Protein AF-A0A5D4ICZ3-F1 (afdb_monomer_lite)

Sequence (201 aa):
MSPCPPLPFYAGDPLSTRSFVARPTESGYDGIYIRLDGSPSEKLPFLLTAYQYRFQRDEKAMARHLVDGTTIGWDELGTDLLDGAPSELVTALTDGDQWPSTTLDHLVTPDGSPPVRMNVTERTASDQDLDWGYILRPNGIEVINPRYAAAGPIVSWDADPRGDFTNPATWPLTTERRPLTSPPTVRRNTTAGSSHAVARR

Organism: NCBI:txid66428

Structure (mmCIF, N/CA/C/O backbone):
data_AF-A0A5D4ICZ3-F1
#
_entry.id   AF-A0A5D4ICZ3-F1
#
loop_
_atom_site.group_PDB
_atom_site.id
_atom_site.type_symbol
_atom_site.label_atom_id
_atom_site.label_alt_id
_atom_site.label_comp_id
_atom_site.label_asym_id
_atom_site.label_entity_id
_atom_site.label_seq_id
_atom_site.pdbx_PDB_ins_code
_atom_site.Cartn_x
_atom_site.Cartn_y
_atom_site.Cartn_z
_atom_site.occupancy
_atom_site.B_iso_or_equiv
_atom_site.auth_seq_id
_atom_site.auth_comp_id
_atom_site.auth_asym_id
_atom_site.auth_atom_id
_atom_site.pdbx_PDB_model_num
ATOM 1 N N . MET A 1 1 ? 28.060 -20.271 -19.050 1.00 39.75 1 MET A N 1
ATOM 2 C CA . MET A 1 1 ? 27.563 -19.582 -17.841 1.00 39.75 1 MET A CA 1
ATOM 3 C C . MET A 1 1 ? 27.562 -18.100 -18.162 1.00 39.75 1 MET A C 1
ATOM 5 O O . MET A 1 1 ? 28.630 -17.506 -18.195 1.00 39.75 1 MET A O 1
ATOM 9 N N . SER A 1 2 ? 26.4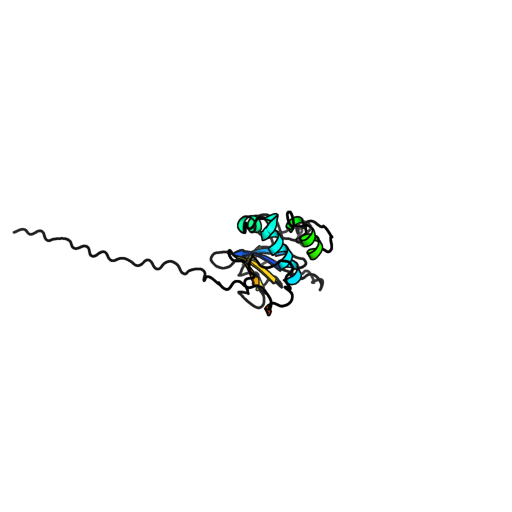12 -17.554 -18.554 1.00 38.34 2 SER A N 1
ATOM 10 C CA . SER A 1 2 ? 26.291 -16.131 -18.892 1.00 38.34 2 SER A CA 1
ATOM 11 C C . SER A 1 2 ? 26.216 -15.310 -17.601 1.00 38.34 2 SER A C 1
ATOM 13 O O . SER A 1 2 ? 25.494 -15.727 -16.693 1.00 38.34 2 SER A O 1
ATOM 15 N N . PRO A 1 3 ? 26.954 -14.195 -17.481 1.00 34.81 3 PRO A N 1
ATOM 16 C CA . PRO A 1 3 ? 26.851 -13.324 -16.321 1.00 34.81 3 PRO A CA 1
ATOM 17 C C . PRO A 1 3 ? 25.472 -12.657 -16.291 1.00 34.81 3 PRO A C 1
ATOM 19 O O . PRO A 1 3 ? 24.955 -12.224 -17.320 1.00 34.81 3 PRO A O 1
ATOM 22 N N . CYS A 1 4 ? 24.884 -12.609 -15.098 1.00 31.16 4 CYS A N 1
ATOM 23 C CA . CYS A 1 4 ? 23.698 -11.813 -14.803 1.00 31.16 4 CYS A CA 1
ATOM 24 C C . CYS A 1 4 ? 23.998 -10.341 -15.156 1.00 31.16 4 CYS A C 1
ATOM 26 O O . CYS A 1 4 ? 25.060 -9.855 -14.749 1.00 31.16 4 CYS A O 1
ATOM 28 N N . PRO A 1 5 ? 23.153 -9.635 -15.929 1.00 40.25 5 PRO A N 1
ATOM 29 C CA . PRO A 1 5 ? 23.404 -8.233 -16.232 1.00 40.25 5 PRO A CA 1
ATOM 30 C C . PRO A 1 5 ? 23.323 -7.401 -14.939 1.00 40.25 5 PRO A C 1
ATOM 32 O O . PRO A 1 5 ? 22.434 -7.639 -14.118 1.00 40.25 5 PRO A O 1
ATOM 35 N N . PRO A 1 6 ? 24.243 -6.443 -14.725 1.00 35.78 6 PRO A N 1
ATOM 36 C CA . PRO A 1 6 ? 24.177 -5.553 -13.576 1.00 35.78 6 PRO A CA 1
ATOM 37 C C . PRO A 1 6 ? 22.911 -4.698 -13.678 1.00 35.78 6 PRO A C 1
ATOM 39 O O . PRO A 1 6 ? 22.653 -4.084 -14.715 1.00 35.78 6 PRO A O 1
ATOM 42 N N . LEU A 1 7 ? 22.122 -4.665 -12.601 1.00 43.81 7 LEU A N 1
ATOM 43 C CA . LEU A 1 7 ? 21.024 -3.711 -12.466 1.00 43.81 7 LEU A CA 1
ATOM 44 C C . LEU A 1 7 ? 21.582 -2.288 -12.649 1.00 43.81 7 LEU A C 1
ATOM 46 O O . LEU A 1 7 ? 22.708 -2.023 -12.211 1.00 43.81 7 LEU A O 1
ATOM 50 N N . PRO A 1 8 ? 20.845 -1.367 -13.295 1.00 42.59 8 PRO A N 1
ATOM 51 C CA . PRO A 1 8 ? 21.290 0.012 -13.420 1.00 42.59 8 PRO A CA 1
ATOM 52 C C . PRO A 1 8 ? 21.520 0.589 -12.019 1.00 42.59 8 PRO A C 1
ATOM 54 O O . PRO A 1 8 ? 20.592 0.696 -11.218 1.00 42.59 8 PRO A O 1
ATOM 57 N N . PHE A 1 9 ? 22.772 0.944 -11.724 1.00 37.25 9 PHE A N 1
ATOM 58 C CA . PHE A 1 9 ? 23.139 1.705 -10.536 1.00 37.25 9 PHE A CA 1
ATOM 59 C C . PHE A 1 9 ? 22.508 3.098 -10.642 1.00 37.25 9 PHE A C 1
ATOM 61 O O . PHE A 1 9 ? 23.120 4.036 -11.149 1.00 37.25 9 PHE A O 1
ATOM 68 N N . TYR A 1 10 ? 21.273 3.242 -10.168 1.00 46.91 10 TYR A N 1
ATOM 69 C CA . TYR A 1 10 ? 20.742 4.547 -9.808 1.00 46.91 10 TYR A CA 1
ATOM 70 C C . TYR A 1 10 ? 21.439 4.974 -8.520 1.00 46.91 10 TYR A C 1
ATOM 72 O O . TYR A 1 10 ? 21.094 4.496 -7.434 1.00 46.91 10 TYR A O 1
ATOM 80 N N . ALA A 1 11 ? 22.435 5.856 -8.657 1.00 40.72 11 ALA A N 1
ATOM 81 C CA . ALA A 1 11 ? 22.926 6.673 -7.556 1.00 40.72 11 ALA A CA 1
ATOM 82 C C . ALA A 1 11 ? 21.694 7.268 -6.865 1.00 40.72 11 ALA A C 1
ATOM 84 O O . ALA A 1 11 ? 20.943 8.019 -7.482 1.00 40.72 11 ALA A O 1
ATOM 85 N N . GLY A 1 12 ? 21.406 6.788 -5.655 1.00 38.62 12 GLY A N 1
ATOM 86 C CA . GLY A 1 12 ? 20.187 7.141 -4.950 1.00 38.62 12 GLY A CA 1
ATOM 87 C C . GLY A 1 12 ? 20.160 8.637 -4.702 1.00 38.62 12 GLY A C 1
ATOM 88 O O . GLY A 1 12 ? 21.088 9.175 -4.100 1.00 38.62 12 GLY A O 1
ATOM 89 N N . ASP A 1 13 ? 19.086 9.292 -5.132 1.00 42.19 13 ASP A N 1
ATOM 90 C CA . ASP A 1 13 ? 18.678 10.497 -4.437 1.00 42.19 13 ASP A CA 1
ATOM 91 C C . ASP A 1 13 ? 18.394 10.094 -2.983 1.00 42.19 13 ASP A C 1
ATOM 93 O O . ASP A 1 13 ? 17.598 9.176 -2.756 1.00 42.19 13 ASP A O 1
ATOM 97 N N . PRO A 1 14 ? 19.009 10.750 -1.985 1.00 48.09 14 PRO A N 1
ATOM 98 C CA . PRO A 1 14 ? 18.838 10.424 -0.567 1.00 48.09 14 PRO A CA 1
ATOM 99 C C . PRO A 1 14 ? 17.409 10.668 -0.029 1.00 48.09 14 PRO A C 1
ATOM 101 O O . PRO A 1 14 ? 17.194 10.571 1.175 1.00 48.09 14 PRO A O 1
ATOM 104 N N . LEU A 1 15 ? 16.441 10.980 -0.902 1.00 52.50 15 LEU A N 1
ATOM 105 C CA . LEU A 1 15 ? 15.030 11.230 -0.589 1.00 52.50 15 LEU A CA 1
ATOM 106 C C . LEU A 1 15 ? 14.081 10.106 -1.056 1.00 52.50 15 LEU A C 1
ATOM 108 O O . LEU A 1 15 ? 12.932 10.075 -0.632 1.00 52.50 15 LEU A O 1
ATOM 112 N N . SER A 1 16 ? 14.529 9.161 -1.891 1.00 78.12 16 SER A N 1
ATOM 113 C CA . SER A 1 16 ? 13.679 8.078 -2.413 1.00 78.12 16 SER A CA 1
ATOM 114 C C . SER A 1 16 ? 13.841 6.824 -1.550 1.00 78.12 16 SER A C 1
ATOM 116 O O . SER A 1 16 ? 14.770 6.043 -1.742 1.00 78.12 16 SER A O 1
ATOM 118 N N . THR A 1 17 ? 12.940 6.631 -0.580 1.00 90.38 17 THR A N 1
ATOM 119 C CA . THR A 1 17 ? 12.865 5.364 0.170 1.00 90.38 17 THR A CA 1
ATOM 120 C C . THR A 1 17 ? 12.283 4.294 -0.748 1.00 90.38 17 THR A C 1
ATOM 122 O O . THR A 1 17 ? 11.113 4.379 -1.126 1.00 90.38 17 THR A O 1
ATOM 125 N N . ARG A 1 18 ? 13.080 3.287 -1.109 1.00 94.56 18 ARG A N 1
ATOM 126 C CA . ARG A 1 18 ? 12.687 2.266 -2.092 1.00 94.56 18 ARG A CA 1
ATOM 127 C C . ARG A 1 18 ? 11.945 1.137 -1.405 1.00 94.56 18 ARG A C 1
ATOM 129 O O . ARG A 1 18 ? 12.354 0.663 -0.342 1.00 94.56 18 ARG A O 1
ATOM 136 N N . SER A 1 19 ? 10.872 0.661 -2.020 1.00 97.50 19 SER A N 1
ATOM 137 C CA . SER A 1 19 ? 10.074 -0.411 -1.433 1.00 97.50 19 SER A CA 1
ATOM 138 C C . SER A 1 19 ? 9.484 -1.355 -2.469 1.00 97.50 19 SER A C 1
ATOM 140 O O . SER A 1 19 ? 9.786 -1.283 -3.659 1.00 97.50 19 SER A O 1
ATOM 142 N N . PHE A 1 20 ? 8.662 -2.290 -2.007 1.00 98.31 20 PHE A N 1
ATOM 143 C CA . PHE A 1 20 ? 7.866 -3.149 -2.865 1.00 98.31 20 PHE A CA 1
ATOM 144 C C . PHE A 1 20 ? 6.552 -3.521 -2.186 1.00 98.31 20 PHE A C 1
ATOM 146 O O . PHE A 1 20 ? 6.464 -3.574 -0.957 1.00 98.31 20 PHE A O 1
ATOM 153 N N . VAL A 1 21 ? 5.550 -3.846 -2.997 1.00 98.38 21 VAL A N 1
ATOM 154 C CA . VAL A 1 21 ? 4.309 -4.478 -2.542 1.00 98.38 21 VAL A CA 1
ATOM 155 C C . VAL A 1 21 ? 4.216 -5.878 -3.130 1.00 98.38 21 VAL A C 1
ATOM 157 O O . VAL A 1 21 ? 4.573 -6.100 -4.288 1.00 98.38 21 VAL A O 1
ATOM 160 N N . ALA A 1 22 ? 3.782 -6.843 -2.329 1.00 98.19 22 ALA A N 1
ATOM 161 C CA . ALA A 1 22 ? 3.766 -8.244 -2.715 1.00 98.19 22 ALA A CA 1
ATOM 162 C C . ALA A 1 22 ? 2.515 -8.965 -2.239 1.00 98.19 22 ALA A C 1
ATOM 164 O O . ALA A 1 22 ? 1.940 -8.643 -1.201 1.00 98.19 22 ALA A O 1
ATOM 165 N N . ARG A 1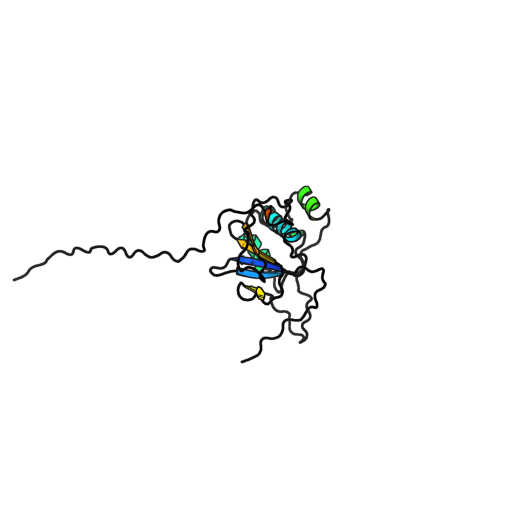 23 ? 2.151 -10.022 -2.960 1.00 96.94 23 ARG A N 1
ATOM 166 C CA . ARG A 1 23 ? 1.219 -11.034 -2.464 1.00 96.94 23 ARG A CA 1
ATOM 167 C C . ARG A 1 23 ? 1.995 -12.197 -1.844 1.00 96.94 23 ARG A C 1
ATOM 169 O O . ARG A 1 23 ? 3.101 -12.515 -2.297 1.00 96.94 23 ARG A O 1
ATOM 176 N N . PRO A 1 24 ? 1.439 -12.868 -0.827 1.00 95.8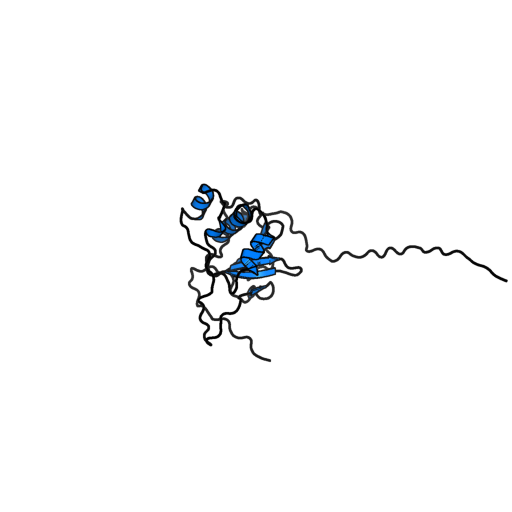1 24 PRO A N 1
ATOM 177 C CA . PRO A 1 24 ? 2.045 -14.064 -0.275 1.00 95.81 24 PRO A CA 1
ATOM 178 C C . PRO A 1 24 ? 2.038 -15.204 -1.299 1.00 95.81 24 PRO A C 1
ATOM 180 O O . PRO A 1 24 ? 1.121 -15.345 -2.108 1.00 95.81 24 PRO A O 1
ATOM 183 N N . THR A 1 25 ? 3.055 -16.055 -1.226 1.00 93.62 25 THR A N 1
ATOM 184 C CA . THR A 1 25 ? 3.103 -17.354 -1.906 1.00 93.62 25 THR A CA 1
ATOM 185 C C . THR A 1 25 ? 3.236 -18.465 -0.866 1.00 93.62 25 THR A C 1
ATOM 187 O O . THR A 1 25 ? 3.408 -18.192 0.323 1.00 93.62 25 THR A O 1
ATOM 190 N N . GLU A 1 26 ? 3.164 -19.728 -1.292 1.00 88.62 26 GLU A N 1
ATOM 191 C CA . GLU A 1 26 ? 3.321 -20.873 -0.382 1.00 88.62 26 GLU A CA 1
ATOM 192 C C . GLU A 1 26 ? 4.659 -20.863 0.369 1.00 88.62 26 GLU A C 1
ATOM 194 O O . GLU A 1 26 ? 4.718 -21.297 1.516 1.00 88.62 26 GLU A O 1
ATOM 199 N N . SER A 1 27 ? 5.726 -20.363 -0.261 1.00 85.44 27 SER A N 1
ATOM 200 C CA . SER A 1 27 ? 7.085 -20.382 0.292 1.00 85.44 27 SER A CA 1
ATOM 201 C C . SER A 1 27 ? 7.661 -18.999 0.600 1.00 85.44 27 SER A C 1
ATOM 203 O O . SER A 1 27 ? 8.813 -18.912 1.012 1.00 85.44 27 SER A O 1
ATOM 205 N N . GLY A 1 28 ? 6.914 -17.918 0.372 1.00 93.06 28 GLY A N 1
ATOM 206 C CA . GLY A 1 28 ? 7.445 -16.564 0.489 1.00 93.06 28 GLY A CA 1
ATOM 207 C C . GLY A 1 28 ? 6.458 -15.510 0.008 1.00 93.06 28 GLY A C 1
ATOM 208 O O . GLY A 1 28 ? 5.327 -15.425 0.497 1.00 93.06 28 GLY A O 1
ATOM 209 N N . TYR A 1 29 ? 6.907 -14.694 -0.937 1.00 96.50 29 TYR A N 1
ATOM 210 C CA . TYR A 1 29 ? 6.121 -13.633 -1.549 1.00 96.50 29 TYR A CA 1
ATOM 211 C C . TYR A 1 29 ? 6.582 -13.371 -2.983 1.00 96.50 29 TYR A C 1
ATOM 213 O O . TYR A 1 29 ? 7.702 -13.715 -3.366 1.00 96.50 29 TYR A O 1
ATOM 221 N N . ASP A 1 30 ? 5.685 -12.778 -3.760 1.00 96.69 30 ASP A N 1
ATOM 222 C CA . ASP A 1 30 ? 5.905 -12.363 -5.141 1.00 96.69 30 ASP A CA 1
ATOM 223 C C . ASP A 1 30 ? 5.313 -10.964 -5.310 1.00 96.69 30 ASP A C 1
ATOM 225 O O . ASP A 1 30 ? 4.136 -10.735 -5.007 1.00 96.69 30 ASP A O 1
ATOM 229 N N . GLY A 1 31 ? 6.158 -10.014 -5.690 1.00 97.38 31 GLY A N 1
ATOM 230 C CA . GLY A 1 31 ? 5.859 -8.596 -5.608 1.00 97.38 31 GLY A CA 1
ATOM 231 C C . GLY A 1 31 ? 6.463 -7.768 -6.721 1.00 97.38 31 GLY A C 1
ATOM 232 O O . GLY A 1 31 ? 7.143 -8.263 -7.622 1.00 97.38 31 GLY A O 1
ATOM 233 N N . ILE A 1 32 ? 6.181 -6.476 -6.638 1.00 97.81 32 ILE A N 1
ATOM 234 C CA . ILE A 1 32 ? 6.567 -5.481 -7.623 1.00 97.81 32 ILE A CA 1
ATOM 235 C C . ILE A 1 32 ? 7.208 -4.280 -6.927 1.00 97.81 32 ILE A C 1
ATOM 237 O O . ILE A 1 32 ? 6.765 -3.847 -5.859 1.00 97.81 32 ILE A O 1
ATOM 241 N N . TYR A 1 33 ? 8.271 -3.770 -7.538 1.00 97.00 33 TYR A N 1
ATOM 242 C CA . TYR A 1 33 ? 9.031 -2.620 -7.059 1.00 97.00 33 TYR A CA 1
ATOM 243 C C . TYR A 1 33 ? 8.205 -1.321 -7.012 1.00 97.00 33 TYR A C 1
ATOM 245 O O . TYR A 1 33 ? 7.352 -1.091 -7.875 1.00 97.00 33 TYR A O 1
ATOM 253 N N . ILE A 1 34 ? 8.507 -0.471 -6.026 1.00 96.94 34 ILE A N 1
ATOM 254 C CA . ILE A 1 34 ? 7.993 0.892 -5.851 1.00 96.94 34 ILE A CA 1
ATOM 255 C C . ILE A 1 34 ? 9.179 1.831 -5.576 1.00 96.94 34 ILE A C 1
ATOM 257 O O . ILE A 1 34 ? 9.932 1.619 -4.619 1.00 96.94 34 ILE A O 1
ATOM 261 N N . ARG A 1 35 ? 9.341 2.879 -6.393 1.00 94.38 35 ARG A N 1
ATOM 262 C CA . ARG A 1 35 ? 10.477 3.810 -6.290 1.00 94.38 35 ARG A CA 1
ATOM 263 C C . ARG A 1 35 ? 10.338 4.792 -5.128 1.00 94.38 35 ARG A C 1
ATOM 265 O O . ARG A 1 35 ? 11.286 4.948 -4.359 1.00 94.38 35 ARG A O 1
ATOM 272 N N . LEU A 1 36 ? 9.194 5.462 -5.022 1.00 93.56 36 LEU A N 1
ATOM 273 C CA . LEU A 1 36 ? 9.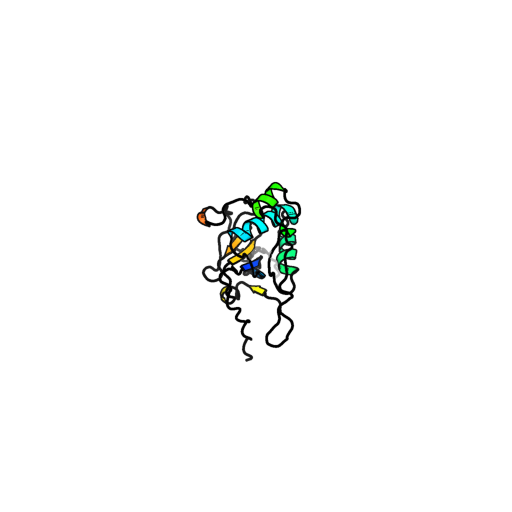014 6.613 -4.136 1.00 93.56 36 LEU A CA 1
ATOM 274 C C . LEU A 1 36 ? 8.217 6.295 -2.864 1.00 93.56 36 LEU A C 1
ATOM 276 O O . LEU A 1 36 ? 7.332 5.429 -2.834 1.00 93.56 36 LEU A O 1
ATOM 280 N N . ASP A 1 37 ? 8.559 7.043 -1.812 1.00 91.06 37 ASP A N 1
ATOM 281 C CA . ASP A 1 37 ? 7.852 7.135 -0.529 1.00 91.06 37 ASP A CA 1
ATOM 282 C C . ASP A 1 37 ? 7.595 5.795 0.142 1.00 91.06 37 ASP A C 1
ATOM 284 O O . ASP A 1 37 ? 6.522 5.532 0.669 1.00 91.06 37 ASP A O 1
ATOM 288 N N . GLY A 1 38 ? 8.575 4.899 0.086 1.00 94.88 38 GLY A N 1
ATOM 289 C CA . GLY A 1 38 ? 8.444 3.531 0.560 1.00 94.88 38 GLY A CA 1
ATOM 290 C C . GLY A 1 38 ? 8.445 3.342 2.075 1.00 94.88 38 GLY A C 1
ATOM 291 O O . GLY A 1 38 ? 8.457 2.192 2.505 1.00 94.88 38 GLY A O 1
ATOM 292 N N . SER A 1 39 ? 8.482 4.397 2.893 1.00 95.56 39 SER A N 1
ATOM 293 C CA . SER A 1 39 ? 8.534 4.257 4.354 1.00 95.56 39 SER A CA 1
ATOM 294 C C . SER A 1 39 ? 7.172 3.817 4.929 1.00 95.56 39 SER A C 1
ATOM 296 O O . SER A 1 39 ? 6.132 4.078 4.317 1.00 95.56 39 SER A O 1
ATOM 298 N N . PRO A 1 40 ? 7.132 3.156 6.103 1.00 97.00 40 PRO A N 1
ATOM 299 C CA . PRO A 1 40 ? 5.872 2.699 6.685 1.00 97.00 40 PRO A CA 1
ATOM 300 C C . PRO A 1 40 ? 4.896 3.831 7.010 1.00 97.00 40 PRO A C 1
ATOM 302 O O . PRO A 1 40 ? 3.694 3.631 6.862 1.00 97.00 40 PRO A O 1
ATOM 305 N N . SER A 1 41 ? 5.400 5.004 7.412 1.00 95.88 41 SER A N 1
ATOM 306 C CA . SER A 1 41 ? 4.573 6.182 7.700 1.00 95.88 41 SER A CA 1
ATOM 307 C C . SER A 1 41 ? 3.843 6.711 6.471 1.00 95.88 41 SER A C 1
ATOM 309 O O . SER A 1 41 ? 2.724 7.183 6.611 1.00 95.88 41 SER A O 1
ATOM 311 N N . GLU A 1 42 ? 4.430 6.561 5.283 1.00 95.00 42 GLU A N 1
ATOM 312 C CA . GLU A 1 42 ? 3.818 6.983 4.020 1.00 95.00 42 GLU A CA 1
ATOM 313 C C . GLU A 1 42 ? 2.941 5.876 3.413 1.00 95.00 42 GLU A C 1
ATOM 315 O O . GLU A 1 42 ? 1.793 6.100 3.024 1.00 95.00 42 GLU A O 1
ATOM 320 N N . LYS A 1 43 ? 3.443 4.633 3.346 1.00 97.00 43 LYS A N 1
ATOM 321 C CA . LYS A 1 43 ? 2.734 3.554 2.635 1.00 97.00 43 LYS A CA 1
ATOM 322 C C . LYS A 1 43 ? 1.611 2.905 3.419 1.00 97.00 43 LYS A C 1
ATOM 324 O O . LYS A 1 43 ? 0.610 2.542 2.800 1.00 97.00 43 LYS A O 1
ATOM 329 N N . LEU A 1 44 ? 1.732 2.717 4.734 1.00 98.25 44 LEU A N 1
ATOM 330 C CA . LEU A 1 44 ? 0.678 2.024 5.485 1.00 98.25 44 LEU A CA 1
ATOM 331 C C . LEU A 1 44 ? -0.662 2.768 5.433 1.00 98.25 44 LEU A C 1
ATOM 333 O O . LEU A 1 44 ? -1.654 2.102 5.127 1.00 98.25 44 LEU A O 1
ATOM 337 N N . PRO A 1 45 ? -0.733 4.100 5.618 1.00 98.38 45 PRO A N 1
ATOM 338 C CA . PRO A 1 45 ? -1.990 4.829 5.467 1.00 98.38 45 PRO A CA 1
ATOM 339 C C . PRO A 1 45 ? -2.653 4.628 4.100 1.00 98.38 45 PRO A C 1
ATOM 341 O O . PRO A 1 45 ? -3.855 4.356 4.030 1.00 98.38 45 PRO A O 1
ATOM 344 N N . PHE A 1 46 ? -1.876 4.684 3.013 1.00 98.25 46 PHE A N 1
ATOM 345 C CA . PHE A 1 46 ? -2.385 4.489 1.652 1.00 98.25 46 PHE A CA 1
ATOM 346 C C . PHE A 1 46 ? -2.888 3.063 1.430 1.00 98.25 46 PHE A C 1
ATOM 348 O O . PHE A 1 46 ? -4.002 2.870 0.947 1.00 98.25 46 PHE A O 1
ATOM 355 N N . LEU A 1 47 ? -2.104 2.051 1.813 1.00 98.69 47 LEU A N 1
ATOM 356 C CA . LEU A 1 47 ? -2.473 0.647 1.617 1.00 98.69 47 LEU A CA 1
ATOM 357 C C . LEU A 1 47 ? -3.684 0.245 2.475 1.00 98.69 47 LEU A C 1
ATOM 359 O O . LEU A 1 47 ? -4.581 -0.440 1.983 1.00 98.69 47 LEU A O 1
ATOM 363 N N . LEU A 1 48 ? -3.747 0.696 3.731 1.00 98.75 48 LEU A N 1
ATOM 364 C CA . LEU A 1 48 ? -4.890 0.449 4.614 1.00 98.75 48 LEU A CA 1
ATOM 365 C C . LEU A 1 48 ? -6.155 1.129 4.083 1.00 98.75 48 LEU A C 1
ATOM 367 O O . LEU A 1 48 ? -7.204 0.490 4.005 1.00 98.75 48 LEU A O 1
ATOM 371 N N . THR A 1 49 ? -6.057 2.391 3.658 1.00 98.69 49 THR A N 1
ATOM 372 C CA . THR A 1 49 ? -7.197 3.124 3.085 1.00 98.69 49 THR A CA 1
ATOM 373 C C . THR A 1 49 ? -7.674 2.472 1.789 1.00 98.69 49 THR A C 1
ATOM 375 O O . THR A 1 49 ? -8.870 2.235 1.619 1.00 98.69 49 THR A O 1
ATOM 378 N N . ALA A 1 50 ? -6.754 2.094 0.901 1.00 98.69 50 ALA A N 1
ATOM 379 C CA . ALA A 1 50 ? -7.091 1.413 -0.341 1.00 98.69 50 ALA A CA 1
ATOM 380 C C . ALA A 1 50 ? -7.832 0.099 -0.085 1.00 98.69 50 ALA A C 1
ATOM 382 O O . ALA A 1 50 ? -8.880 -0.147 -0.687 1.00 98.69 50 ALA A O 1
ATOM 383 N N . TYR A 1 51 ? -7.324 -0.726 0.837 1.00 98.75 51 TYR A N 1
ATOM 384 C CA . TYR A 1 51 ? -7.993 -1.957 1.245 1.00 98.75 51 TYR A CA 1
ATOM 385 C C . TYR A 1 51 ? -9.397 -1.670 1.782 1.00 98.75 51 TYR A C 1
ATOM 387 O O . TYR A 1 51 ? -10.360 -2.273 1.319 1.00 98.75 51 TYR A O 1
ATOM 395 N N . GLN A 1 52 ? -9.537 -0.744 2.733 1.00 98.56 52 GLN A N 1
ATOM 396 C CA . GLN A 1 52 ? -10.804 -0.487 3.422 1.00 98.56 52 GLN A CA 1
ATOM 397 C C . GLN A 1 52 ? -11.884 0.106 2.504 1.00 98.56 52 GLN A C 1
ATOM 399 O O . GLN A 1 52 ? -13.057 -0.240 2.666 1.00 98.56 52 GLN A O 1
ATOM 404 N N . TYR A 1 53 ? -11.505 0.957 1.544 1.00 98.62 53 TYR A N 1
ATOM 405 C CA . TYR A 1 53 ? -12.448 1.745 0.744 1.00 98.62 53 TYR A CA 1
ATOM 406 C C . TYR A 1 53 ? -12.436 1.365 -0.738 1.00 98.62 53 TYR A C 1
ATOM 408 O O . TYR A 1 53 ? -13.392 0.735 -1.198 1.00 98.62 53 TYR A O 1
ATOM 416 N N . ARG A 1 54 ? -11.361 1.671 -1.479 1.00 98.44 54 ARG A N 1
ATOM 417 C CA . ARG A 1 54 ? -11.280 1.430 -2.935 1.00 98.44 54 ARG A CA 1
ATOM 418 C C . ARG A 1 54 ? -11.533 -0.026 -3.303 1.00 98.44 54 ARG A C 1
ATOM 420 O O . ARG A 1 54 ? -12.273 -0.314 -4.240 1.00 98.44 54 ARG A O 1
ATOM 427 N N . PHE A 1 55 ? -10.939 -0.945 -2.547 1.00 98.50 55 PHE A N 1
ATOM 428 C CA . PHE A 1 55 ? -11.057 -2.383 -2.779 1.00 98.50 55 PHE A CA 1
ATOM 429 C C . PHE A 1 55 ? -12.098 -3.062 -1.885 1.00 98.50 55 PHE A C 1
ATOM 431 O O . PHE A 1 55 ? -12.245 -4.274 -1.963 1.00 98.50 55 PHE A O 1
ATOM 438 N N . GLN A 1 56 ? -12.847 -2.314 -1.065 1.00 97.88 56 GLN A N 1
ATOM 439 C CA . GLN A 1 56 ? -13.961 -2.834 -0.254 1.00 97.88 56 GLN A CA 1
ATOM 440 C C . GLN A 1 56 ? -13.601 -4.068 0.593 1.00 97.88 56 GLN A C 1
ATOM 442 O O . GLN A 1 56 ? -14.390 -5.004 0.731 1.00 97.88 56 GLN A O 1
ATOM 447 N N . ARG A 1 57 ? -12.401 -4.064 1.175 1.00 98.00 57 ARG A N 1
ATOM 448 C CA . ARG A 1 57 ? -11.800 -5.161 1.944 1.00 98.00 57 ARG A CA 1
ATOM 449 C C . ARG A 1 57 ? -11.537 -6.440 1.132 1.00 98.00 57 ARG A C 1
ATOM 451 O O . ARG A 1 57 ? -11.460 -7.529 1.698 1.00 98.00 57 ARG A O 1
ATOM 458 N N . ASP A 1 58 ? -11.373 -6.329 -0.184 1.00 97.94 58 ASP A N 1
ATOM 459 C CA . ASP A 1 58 ? -10.937 -7.423 -1.056 1.00 97.94 58 ASP A CA 1
ATOM 460 C C . ASP A 1 58 ? -9.415 -7.365 -1.283 1.00 97.94 58 ASP A C 1
ATOM 462 O O . ASP A 1 58 ? -8.906 -6.681 -2.176 1.00 97.94 58 ASP A O 1
ATOM 466 N N . GLU A 1 59 ? -8.679 -8.129 -0.470 1.00 96.81 59 GLU A N 1
ATOM 467 C CA . GLU A 1 59 ? -7.218 -8.279 -0.571 1.00 96.81 59 GLU A CA 1
ATOM 468 C C . GLU A 1 59 ? -6.783 -8.773 -1.957 1.00 96.81 59 GLU A C 1
ATOM 470 O O . GLU A 1 59 ? -5.793 -8.289 -2.502 1.00 96.81 59 GLU A O 1
ATOM 475 N N . LYS A 1 60 ? -7.554 -9.668 -2.584 1.00 96.94 60 LYS A N 1
ATOM 476 C CA . LYS A 1 60 ? -7.198 -10.232 -3.893 1.00 96.94 60 LYS A CA 1
ATOM 477 C C . LYS A 1 60 ? -7.385 -9.214 -5.007 1.00 96.94 60 LYS A C 1
ATOM 479 O O . LYS A 1 60 ? -6.590 -9.194 -5.948 1.00 96.94 60 LYS A O 1
ATOM 484 N N . ALA A 1 61 ? -8.426 -8.386 -4.932 1.00 98.25 61 ALA A N 1
ATOM 485 C CA . ALA A 1 61 ? -8.622 -7.288 -5.873 1.00 98.25 61 ALA A CA 1
ATOM 486 C C . ALA A 1 61 ? -7.498 -6.252 -5.746 1.00 98.25 61 ALA A C 1
ATOM 488 O O . ALA A 1 61 ? -6.935 -5.832 -6.760 1.00 98.25 61 ALA A O 1
ATOM 489 N N . MET A 1 62 ? -7.120 -5.913 -4.511 1.00 98.25 62 MET A N 1
ATOM 490 C CA . MET A 1 62 ? -6.002 -5.017 -4.229 1.00 98.25 62 MET A CA 1
ATOM 491 C C . MET A 1 62 ? -4.673 -5.583 -4.744 1.00 98.25 62 MET A C 1
ATOM 493 O O . MET A 1 62 ? -3.951 -4.889 -5.455 1.00 98.25 62 MET A O 1
ATOM 497 N N . ALA A 1 63 ? -4.367 -6.852 -4.461 1.00 98.12 63 ALA A N 1
ATOM 498 C CA . ALA A 1 63 ? -3.161 -7.520 -4.946 1.00 98.12 63 ALA A CA 1
ATOM 499 C C . ALA A 1 63 ? -3.121 -7.590 -6.478 1.00 98.12 63 ALA A C 1
ATOM 501 O O . ALA A 1 63 ? -2.089 -7.298 -7.082 1.00 98.12 63 ALA A O 1
ATOM 502 N N . ARG A 1 64 ? -4.250 -7.897 -7.130 1.00 98.06 64 ARG A N 1
ATOM 503 C CA . ARG A 1 64 ? -4.334 -7.890 -8.595 1.00 98.06 64 ARG A CA 1
ATOM 504 C C . ARG A 1 64 ? -4.021 -6.513 -9.169 1.00 98.06 64 ARG A C 1
ATOM 506 O O . ARG A 1 64 ? -3.328 -6.423 -10.175 1.00 98.06 64 ARG A O 1
ATOM 513 N N . HIS A 1 65 ? -4.532 -5.453 -8.548 1.00 97.69 65 HIS A N 1
ATOM 514 C CA . HIS A 1 65 ? -4.284 -4.089 -8.998 1.00 97.69 65 HIS A CA 1
ATOM 515 C C . HIS A 1 65 ? -2.831 -3.661 -8.765 1.00 97.69 65 HIS A C 1
ATOM 517 O O . HIS A 1 65 ? -2.170 -3.216 -9.697 1.00 97.69 65 HIS A O 1
ATOM 523 N N . LEU A 1 66 ? -2.335 -3.820 -7.537 1.00 97.81 66 LEU A N 1
ATOM 524 C CA . LEU A 1 66 ? -1.026 -3.314 -7.131 1.00 97.81 66 LEU A CA 1
ATOM 525 C C . LEU A 1 66 ? 0.136 -4.167 -7.632 1.00 97.81 66 LEU A C 1
ATOM 527 O O . LEU A 1 66 ? 1.205 -3.620 -7.865 1.00 97.81 66 LEU A O 1
ATOM 531 N N . VAL A 1 67 ? -0.042 -5.482 -7.771 1.00 97.50 67 VAL A N 1
ATOM 532 C CA . VAL A 1 67 ? 1.035 -6.418 -8.121 1.00 97.50 67 VAL A CA 1
ATOM 533 C C . VAL A 1 67 ? 0.872 -6.926 -9.546 1.00 97.50 67 VAL A C 1
ATOM 535 O O . VAL A 1 67 ? 1.775 -6.756 -10.367 1.00 97.50 67 VAL A O 1
ATOM 538 N N . ASP A 1 68 ? -0.254 -7.563 -9.865 1.00 94.56 68 ASP A N 1
ATOM 539 C CA . ASP A 1 68 ? -0.394 -8.293 -11.132 1.00 94.56 68 ASP A CA 1
ATOM 540 C C . ASP A 1 68 ? -0.634 -7.354 -12.334 1.00 94.56 68 ASP A C 1
ATOM 542 O O . ASP A 1 68 ? -0.231 -7.669 -13.451 1.00 94.56 68 ASP A O 1
ATOM 546 N N . GLY A 1 69 ? -1.260 -6.193 -12.112 1.00 90.44 69 GLY A N 1
ATOM 547 C CA . GLY A 1 69 ? -1.639 -5.235 -13.158 1.00 90.44 69 GLY A CA 1
ATOM 548 C C . GLY A 1 69 ? -0.506 -4.354 -13.696 1.00 90.44 69 GLY A C 1
ATOM 549 O O . GLY A 1 69 ? -0.674 -3.727 -14.740 1.00 90.44 69 GLY A O 1
ATOM 550 N N . THR A 1 70 ? 0.643 -4.303 -13.019 1.00 90.75 70 THR A N 1
ATOM 551 C CA . THR A 1 70 ? 1.721 -3.345 -13.319 1.00 90.75 70 THR A CA 1
ATOM 552 C C . THR A 1 70 ? 2.784 -3.934 -14.242 1.00 90.75 70 THR A C 1
ATOM 554 O O . THR A 1 70 ? 3.435 -4.909 -13.897 1.00 90.75 70 THR A O 1
ATOM 557 N N . THR A 1 71 ? 3.057 -3.341 -15.402 1.00 90.94 71 THR A N 1
ATOM 558 C CA . THR A 1 71 ? 3.992 -3.959 -16.367 1.00 90.94 71 THR A CA 1
ATOM 559 C C . THR A 1 71 ? 5.447 -3.987 -15.890 1.00 90.94 71 THR A C 1
ATOM 561 O O . THR A 1 71 ? 6.107 -5.012 -16.042 1.00 90.94 71 THR A O 1
ATOM 564 N N . ILE A 1 72 ? 5.954 -2.882 -15.330 1.00 92.81 72 ILE A N 1
ATOM 565 C CA . ILE A 1 72 ? 7.376 -2.734 -14.967 1.00 92.81 72 ILE A CA 1
ATOM 566 C C . ILE A 1 72 ? 7.553 -2.618 -13.456 1.00 92.81 72 ILE A C 1
ATOM 568 O O . ILE A 1 72 ? 8.202 -3.452 -12.834 1.00 92.81 72 ILE A O 1
ATOM 572 N N . GLY A 1 73 ? 6.945 -1.594 -12.878 1.00 95.00 73 GLY A N 1
ATOM 573 C CA . GLY A 1 73 ? 6.973 -1.270 -11.464 1.00 95.00 73 GLY A CA 1
ATOM 574 C C . GLY A 1 73 ? 6.249 0.046 -11.238 1.00 95.00 73 GLY A C 1
ATOM 575 O O . GLY A 1 73 ? 5.853 0.708 -12.204 1.00 95.00 73 GLY A O 1
ATOM 576 N N . TRP A 1 74 ? 6.063 0.405 -9.978 1.00 96.88 74 TRP A N 1
ATOM 577 C CA . TRP A 1 74 ? 5.513 1.701 -9.617 1.00 96.88 74 TRP A CA 1
ATOM 578 C C . TRP A 1 74 ? 6.638 2.698 -9.459 1.00 96.88 74 TRP A C 1
ATOM 580 O O . TRP A 1 74 ? 7.652 2.432 -8.810 1.00 96.88 74 TRP A O 1
ATOM 590 N N . ASP A 1 75 ? 6.444 3.851 -10.070 1.00 94.94 75 ASP A N 1
ATOM 591 C CA . ASP A 1 75 ? 7.227 5.011 -9.716 1.00 94.94 75 ASP A CA 1
ATOM 592 C C . ASP A 1 75 ? 6.710 5.521 -8.369 1.00 94.94 75 ASP A C 1
ATOM 594 O O . ASP A 1 75 ? 7.415 5.497 -7.359 1.00 94.94 75 ASP A O 1
ATOM 598 N N . GLU A 1 76 ? 5.410 5.790 -8.330 1.00 94.62 76 GLU A N 1
ATOM 599 C CA . GLU A 1 76 ? 4.711 6.276 -7.156 1.00 94.62 76 GLU A CA 1
ATOM 600 C C . GLU A 1 76 ? 3.318 5.648 -7.055 1.00 94.62 76 GLU A C 1
ATOM 602 O O . GLU A 1 76 ? 2.662 5.361 -8.059 1.00 94.62 76 GLU A O 1
ATOM 607 N N . LEU A 1 77 ? 2.858 5.447 -5.822 1.00 96.56 77 LEU A N 1
ATOM 608 C CA . LEU A 1 77 ? 1.464 5.127 -5.536 1.00 96.56 77 LEU A CA 1
ATOM 609 C C . LEU A 1 77 ? 0.775 6.409 -5.087 1.00 96.56 77 LEU A C 1
ATOM 611 O O . LEU A 1 77 ? 1.211 7.004 -4.105 1.00 96.56 77 LEU A O 1
ATOM 615 N N . GLY A 1 78 ? -0.275 6.802 -5.797 1.00 96.31 78 GLY A N 1
ATOM 616 C CA . GLY A 1 78 ? -0.944 8.080 -5.618 1.00 96.31 78 GLY A CA 1
ATOM 617 C C . GLY A 1 78 ? -2.333 7.984 -5.004 1.00 96.31 78 GLY A C 1
ATOM 618 O O . GLY A 1 78 ? -2.803 6.935 -4.557 1.00 96.31 78 GLY A O 1
ATOM 619 N N . THR A 1 79 ? -2.997 9.134 -4.979 1.00 97.31 79 THR A N 1
ATOM 620 C CA . THR A 1 79 ? -4.299 9.353 -4.332 1.00 97.31 79 THR A CA 1
ATOM 621 C C . THR A 1 79 ? -5.458 8.619 -4.983 1.00 97.31 79 THR A C 1
ATOM 623 O O . THR A 1 79 ? -6.493 8.465 -4.342 1.00 97.31 79 THR A O 1
ATOM 626 N N . ASP A 1 80 ? -5.290 8.091 -6.200 1.00 97.06 80 ASP A N 1
ATOM 627 C CA . ASP A 1 80 ? -6.290 7.199 -6.787 1.00 97.06 80 ASP A CA 1
ATOM 628 C C . ASP A 1 80 ? -6.506 5.969 -5.891 1.00 97.06 80 ASP A C 1
ATOM 630 O O . ASP A 1 80 ? -7.624 5.476 -5.774 1.00 97.06 80 ASP A O 1
ATOM 634 N N . LEU A 1 81 ? -5.494 5.524 -5.136 1.00 97.62 81 LEU A N 1
ATOM 635 C CA . LEU A 1 81 ? -5.670 4.463 -4.142 1.00 97.62 81 LEU A CA 1
ATOM 636 C C . LEU A 1 81 ? -6.693 4.791 -3.045 1.00 97.62 81 LEU A C 1
ATOM 638 O O . LEU A 1 81 ? -7.211 3.871 -2.413 1.00 97.62 81 LEU A O 1
ATOM 642 N N . LEU A 1 82 ? -7.011 6.068 -2.833 1.00 98.25 82 LEU A N 1
ATOM 643 C CA . LEU A 1 82 ? -7.941 6.540 -1.810 1.00 98.25 82 LEU A CA 1
ATOM 644 C C . LEU A 1 82 ? -9.382 6.678 -2.336 1.00 98.25 82 LEU A C 1
ATOM 646 O O . LEU A 1 82 ? -10.257 7.146 -1.605 1.00 98.25 82 LEU A O 1
ATOM 650 N N . ASP A 1 83 ? -9.657 6.264 -3.577 1.00 97.25 83 ASP A N 1
ATOM 651 C CA . ASP A 1 83 ? -10.995 6.335 -4.168 1.00 97.25 83 ASP A CA 1
ATOM 652 C C . ASP A 1 83 ? -12.059 5.671 -3.279 1.00 97.25 83 ASP A C 1
ATOM 654 O O . ASP A 1 83 ? -11.921 4.536 -2.820 1.00 97.25 83 ASP A O 1
ATOM 658 N N . GLY A 1 84 ? -13.163 6.384 -3.049 1.00 96.88 84 GLY A N 1
ATOM 659 C CA . GLY A 1 84 ? -14.263 5.923 -2.198 1.00 96.88 84 GLY A CA 1
ATOM 660 C C . GLY A 1 84 ? -14.046 6.129 -0.694 1.00 96.88 84 GLY A C 1
ATOM 661 O O . GLY A 1 84 ? -14.965 5.852 0.081 1.00 96.88 84 GLY A O 1
ATOM 662 N N . ALA A 1 85 ? -12.883 6.631 -0.266 1.00 97.88 85 ALA A N 1
ATOM 663 C CA . ALA A 1 85 ? -12.655 7.015 1.123 1.00 97.88 85 ALA A CA 1
ATOM 664 C C . ALA A 1 85 ? -13.390 8.324 1.489 1.00 97.88 85 ALA A C 1
ATOM 666 O O . ALA A 1 85 ? -13.630 9.173 0.625 1.00 97.88 85 ALA A O 1
ATOM 667 N N . PRO A 1 86 ? -13.740 8.532 2.774 1.00 97.81 86 PRO A N 1
ATOM 668 C CA . PRO A 1 86 ? -14.284 9.801 3.248 1.00 97.81 86 PRO A CA 1
ATOM 669 C C . PRO A 1 86 ? -13.330 10.962 2.955 1.00 97.81 86 PRO A C 1
ATOM 671 O O . PRO A 1 86 ? -12.127 10.843 3.181 1.00 97.81 86 PRO A O 1
ATOM 674 N N . SER A 1 87 ? -13.858 12.115 2.535 1.00 96.06 87 SER A N 1
ATOM 675 C CA . SER A 1 87 ? -13.035 13.286 2.192 1.00 96.06 87 SER A CA 1
ATOM 676 C C . SER A 1 87 ? -12.146 13.746 3.348 1.00 96.06 87 SER A C 1
ATOM 678 O O . SER A 1 87 ? -10.994 14.088 3.132 1.00 96.06 87 SER A O 1
ATOM 680 N N . GLU A 1 88 ? -12.641 13.681 4.588 1.00 97.06 88 GLU A N 1
ATOM 681 C CA . GLU A 1 88 ? -11.855 14.000 5.789 1.00 97.06 88 GLU A CA 1
ATOM 682 C C . GLU A 1 88 ? -10.683 13.038 6.019 1.00 97.06 88 GLU A C 1
ATOM 684 O O . GLU A 1 88 ? -9.734 13.371 6.725 1.00 97.06 88 GLU A O 1
ATOM 689 N N . LEU A 1 89 ? -10.758 11.806 5.506 1.00 97.56 89 LEU A N 1
ATOM 690 C CA . LEU A 1 89 ? -9.636 10.871 5.550 1.00 97.56 89 LEU A CA 1
ATOM 691 C C . LEU A 1 89 ? -8.634 11.213 4.458 1.00 97.56 89 LEU A C 1
ATOM 693 O O . LEU A 1 89 ? -7.459 11.350 4.764 1.00 97.56 89 LEU A O 1
ATOM 697 N N . VAL A 1 90 ? -9.103 11.436 3.230 1.00 97.56 90 VAL A N 1
ATOM 698 C CA . VAL A 1 90 ? -8.242 11.843 2.111 1.00 97.56 90 VAL A CA 1
ATOM 699 C C . VAL A 1 90 ? -7.463 13.112 2.465 1.00 97.56 90 VAL A C 1
ATOM 701 O O . VAL A 1 90 ? -6.240 13.097 2.434 1.00 97.56 90 VAL A O 1
ATOM 704 N N . THR A 1 91 ? -8.142 14.169 2.922 1.00 96.81 91 THR A N 1
ATOM 705 C CA . THR A 1 91 ? -7.489 15.422 3.331 1.00 96.81 91 THR A CA 1
ATOM 706 C C . THR A 1 91 ? -6.490 15.222 4.468 1.00 96.81 91 THR A C 1
ATOM 708 O O . THR A 1 91 ? -5.455 15.869 4.465 1.00 96.81 91 THR A O 1
ATOM 711 N N . ALA A 1 92 ? -6.761 14.329 5.424 1.00 96.69 92 ALA A N 1
ATOM 712 C CA . ALA A 1 92 ? -5.824 14.064 6.516 1.00 96.69 92 ALA A CA 1
ATOM 713 C C . ALA A 1 92 ? -4.552 13.327 6.064 1.00 96.69 92 ALA A C 1
ATOM 715 O O . ALA A 1 92 ? -3.548 13.399 6.762 1.00 96.69 92 ALA A O 1
ATOM 716 N N . LEU A 1 93 ? -4.605 12.593 4.948 1.00 96.06 93 LEU A N 1
ATOM 717 C CA . LEU A 1 93 ? -3.469 11.826 4.425 1.00 96.06 93 LEU A CA 1
ATOM 718 C C . LEU A 1 93 ? -2.682 12.568 3.345 1.00 96.06 93 LEU A C 1
ATOM 720 O O . LEU A 1 93 ? -1.535 12.219 3.098 1.00 96.06 93 LEU A O 1
ATOM 724 N N . THR A 1 94 ? -3.300 13.538 2.673 1.00 95.50 94 THR A N 1
ATOM 725 C CA . THR A 1 94 ? -2.714 14.189 1.491 1.00 95.50 94 THR A CA 1
ATOM 726 C C . THR A 1 94 ? -2.643 15.705 1.610 1.00 95.50 94 THR A C 1
ATOM 728 O O . THR A 1 94 ? -2.316 16.371 0.637 1.00 95.50 94 THR A O 1
ATOM 731 N N . ASP A 1 95 ? -3.058 16.272 2.746 1.00 93.38 95 ASP A N 1
ATOM 732 C CA . ASP A 1 95 ? -3.289 17.713 2.923 1.00 93.38 95 ASP A CA 1
ATOM 733 C C . ASP A 1 95 ? -4.226 18.329 1.858 1.00 93.38 95 ASP A C 1
ATOM 735 O O . ASP A 1 95 ? -4.288 19.543 1.664 1.00 93.38 95 ASP A O 1
ATOM 739 N N . GLY A 1 96 ? -5.027 17.485 1.194 1.00 90.50 96 GLY A N 1
ATOM 740 C CA . GLY A 1 96 ? -5.939 17.872 0.119 1.00 90.50 96 GLY A CA 1
ATOM 741 C C . GLY A 1 96 ? -5.347 17.781 -1.288 1.00 90.50 96 GLY A C 1
ATOM 742 O O . GLY A 1 96 ? -6.095 17.975 -2.250 1.00 90.50 96 GLY A O 1
ATOM 743 N N . ASP A 1 97 ? -4.067 17.436 -1.429 1.00 93.75 97 ASP A N 1
ATOM 744 C CA . ASP A 1 97 ? -3.440 17.224 -2.730 1.00 93.75 97 ASP A CA 1
ATOM 745 C C . ASP A 1 97 ? -3.992 15.969 -3.420 1.00 93.75 97 ASP A C 1
ATOM 747 O O . ASP A 1 97 ? -4.448 15.016 -2.777 1.00 93.75 97 ASP A O 1
ATOM 751 N N . GLN A 1 98 ? -3.972 15.997 -4.756 1.00 94.00 98 GLN A N 1
ATOM 752 C CA . GLN A 1 98 ? -4.414 14.906 -5.620 1.00 94.00 98 GLN A CA 1
ATOM 753 C C . GLN A 1 98 ? -3.394 14.654 -6.723 1.00 94.00 98 GLN A C 1
ATOM 755 O O . GLN A 1 98 ? -3.031 15.553 -7.482 1.00 94.00 98 GLN A O 1
ATOM 760 N N . TRP A 1 99 ? -2.986 13.400 -6.844 1.00 95.88 99 TRP A N 1
ATOM 761 C CA . TRP A 1 99 ? -2.111 12.913 -7.902 1.00 95.88 99 TRP A CA 1
ATOM 762 C C . TRP A 1 99 ? -2.399 11.431 -8.176 1.00 95.88 99 TRP A C 1
ATOM 764 O O . TRP A 1 99 ? -2.743 10.692 -7.248 1.00 95.88 99 TRP A O 1
ATOM 774 N N . PRO A 1 100 ? -2.324 10.971 -9.434 1.00 96.38 100 PRO A N 1
ATOM 775 C CA . PRO A 1 100 ? -2.517 9.562 -9.754 1.00 96.38 100 PRO A CA 1
ATOM 776 C C . PRO A 1 100 ? -1.260 8.745 -9.434 1.00 96.38 100 PRO A C 1
ATOM 778 O O . PRO A 1 100 ? -0.147 9.264 -9.479 1.00 96.38 100 PRO A O 1
ATOM 781 N N . SER A 1 101 ? -1.427 7.444 -9.194 1.00 96.38 101 SER A N 1
ATOM 782 C CA . SER A 1 101 ? -0.317 6.489 -9.228 1.00 96.38 101 SER A CA 1
ATOM 783 C C . SER A 1 101 ? 0.368 6.515 -10.596 1.00 96.38 101 SER A C 1
ATOM 785 O O . SER A 1 101 ? -0.292 6.571 -11.638 1.00 96.38 101 SER A O 1
ATOM 787 N N . THR A 1 102 ? 1.695 6.432 -10.601 1.00 95.44 102 THR A N 1
ATOM 788 C CA . THR A 1 102 ? 2.529 6.515 -11.804 1.00 95.44 102 THR A CA 1
ATOM 789 C C . THR A 1 102 ? 3.371 5.254 -11.957 1.00 95.44 102 THR A C 1
ATOM 791 O O . THR A 1 102 ? 3.925 4.714 -10.999 1.00 95.44 102 THR A O 1
ATOM 794 N N . THR A 1 103 ? 3.462 4.737 -13.181 1.00 94.44 103 THR A N 1
ATOM 795 C CA . THR A 1 103 ? 4.266 3.547 -13.489 1.00 94.44 103 THR A CA 1
ATOM 796 C C . THR A 1 103 ? 5.674 3.917 -13.946 1.00 94.44 103 THR A C 1
ATOM 798 O O . THR A 1 103 ? 5.890 4.971 -14.535 1.00 94.44 103 THR A O 1
ATOM 801 N N . LEU A 1 104 ? 6.638 3.015 -13.749 1.00 90.00 104 LEU A N 1
ATOM 802 C CA . LEU A 1 104 ? 8.007 3.129 -14.275 1.00 90.00 104 LEU A CA 1
ATOM 803 C C . LEU A 1 104 ? 8.082 2.779 -15.770 1.00 90.00 104 LEU A C 1
ATOM 805 O O . LEU A 1 104 ? 8.821 1.888 -16.180 1.00 90.00 104 LEU A O 1
ATOM 809 N N . ASP A 1 105 ? 7.290 3.446 -16.598 1.00 79.88 105 ASP A N 1
ATOM 810 C CA . ASP A 1 105 ? 7.220 3.223 -18.048 1.00 79.88 105 ASP A CA 1
ATOM 811 C C . ASP A 1 105 ? 8.210 4.079 -18.859 1.00 79.88 105 ASP A C 1
ATOM 813 O O . ASP A 1 105 ? 8.494 3.773 -20.015 1.00 79.88 105 ASP A O 1
ATOM 817 N N . HIS A 1 106 ? 8.793 5.106 -18.243 1.00 77.56 106 HIS A N 1
ATOM 818 C CA . HIS A 1 106 ? 9.719 6.061 -18.859 1.00 77.56 106 HIS A CA 1
ATOM 819 C C . HIS A 1 106 ? 11.206 5.694 -18.681 1.00 77.56 106 HIS A C 1
ATOM 821 O O . HIS A 1 106 ? 12.089 6.537 -18.854 1.00 77.56 106 HIS A O 1
ATOM 827 N N . LEU A 1 107 ? 11.507 4.447 -18.310 1.00 81.50 107 LEU A N 1
ATOM 828 C CA . LEU A 1 107 ? 12.882 3.988 -18.119 1.00 81.50 107 LEU A CA 1
ATOM 829 C C . LEU A 1 107 ? 13.597 3.793 -19.464 1.00 81.50 107 LEU A C 1
ATOM 831 O O . LEU A 1 107 ? 13.088 3.137 -20.371 1.00 81.50 107 LEU A O 1
ATOM 835 N N . VAL A 1 108 ? 14.820 4.315 -19.564 1.00 78.06 108 VAL A N 1
ATOM 836 C CA . VAL A 1 108 ? 15.731 4.069 -20.690 1.00 78.06 108 VAL A CA 1
ATOM 837 C C . VAL A 1 108 ? 16.871 3.195 -20.186 1.00 78.06 108 VAL A C 1
ATOM 839 O O . VAL A 1 108 ? 17.633 3.600 -19.308 1.00 78.06 108 VAL A O 1
ATOM 842 N N . THR A 1 109 ? 16.981 1.980 -20.718 1.00 79.50 109 THR A N 1
ATOM 843 C CA . THR A 1 109 ? 18.074 1.065 -20.375 1.00 79.50 109 THR A CA 1
ATOM 844 C C . THR A 1 109 ? 19.360 1.467 -21.116 1.00 79.50 109 THR A C 1
ATOM 846 O O . THR A 1 109 ? 19.294 1.977 -22.239 1.00 79.50 109 THR A O 1
ATOM 849 N N . PRO A 1 110 ? 20.554 1.240 -20.534 1.00 79.12 110 PRO A N 1
ATOM 850 C CA . PRO A 1 110 ? 21.821 1.609 -21.175 1.00 79.12 110 PRO A CA 1
ATOM 851 C C . PRO A 1 110 ? 22.075 0.925 -22.526 1.00 79.12 110 PRO A C 1
ATOM 853 O O . PRO A 1 110 ? 22.788 1.470 -23.365 1.00 79.12 110 PRO A O 1
ATOM 856 N N . ASP A 1 111 ? 21.514 -0.267 -22.730 1.00 84.50 111 ASP A N 1
ATOM 857 C CA . ASP A 1 111 ? 21.628 -1.040 -23.969 1.00 84.50 111 ASP A CA 1
ATOM 858 C C . ASP A 1 111 ? 20.480 -0.772 -24.961 1.00 84.50 111 ASP A C 1
ATOM 860 O O . ASP A 1 111 ? 20.454 -1.353 -26.046 1.00 84.50 111 ASP A O 1
ATOM 864 N N . GLY A 1 112 ? 19.540 0.115 -24.611 1.00 81.19 112 GLY A N 1
ATOM 865 C CA . GLY A 1 112 ? 18.379 0.459 -25.430 1.00 81.19 112 GLY A CA 1
ATOM 866 C C . GLY A 1 112 ? 17.300 -0.625 -25.491 1.00 81.19 112 GLY A C 1
ATOM 867 O O . GLY A 1 112 ? 16.350 -0.491 -26.264 1.00 81.19 112 GLY A O 1
ATOM 868 N N . SER A 1 113 ? 17.420 -1.697 -24.703 1.00 84.81 113 SER A N 1
ATOM 869 C CA . SER A 1 113 ? 16.379 -2.716 -24.579 1.00 84.81 113 SER A CA 1
ATOM 870 C C . SER A 1 113 ? 15.135 -2.183 -23.843 1.00 84.81 113 SER A C 1
ATOM 872 O O . SER A 1 113 ? 15.241 -1.286 -23.003 1.00 84.81 113 SER A O 1
ATOM 874 N N . PRO A 1 114 ? 13.927 -2.707 -24.115 1.00 83.19 114 PRO A N 1
ATOM 875 C CA . PRO A 1 114 ? 12.750 -2.341 -23.335 1.00 83.19 114 PRO A CA 1
ATOM 876 C C . PRO A 1 114 ? 12.940 -2.665 -21.841 1.00 83.19 114 PRO A C 1
ATOM 878 O O . PRO A 1 114 ? 13.479 -3.731 -21.525 1.00 83.19 114 PRO A O 1
ATOM 881 N N . PRO A 1 115 ? 12.472 -1.805 -20.917 1.00 84.94 115 PRO A N 1
ATOM 882 C CA . PRO A 1 115 ? 12.531 -2.100 -19.493 1.00 84.94 115 PRO A CA 1
ATOM 883 C C . PRO A 1 115 ? 11.780 -3.389 -19.162 1.00 84.94 115 PRO A C 1
ATOM 885 O O . PRO A 1 115 ? 10.696 -3.659 -19.683 1.00 84.94 115 PRO A O 1
ATOM 888 N N . VAL A 1 116 ? 12.366 -4.185 -18.275 1.00 89.00 116 VAL A N 1
ATOM 889 C CA . VAL A 1 116 ? 11.783 -5.446 -17.815 1.00 89.00 116 VAL A CA 1
ATOM 890 C C . VAL A 1 116 ? 11.071 -5.262 -16.484 1.00 89.00 116 VAL A C 1
ATOM 892 O O . VAL A 1 116 ? 11.421 -4.390 -15.688 1.00 89.00 116 VAL A O 1
ATOM 895 N N . ARG A 1 117 ? 10.089 -6.126 -16.223 1.00 92.62 117 ARG A N 1
ATOM 896 C CA . ARG A 1 117 ? 9.360 -6.145 -14.957 1.00 92.62 117 ARG A CA 1
ATOM 897 C C . ARG A 1 117 ? 10.298 -6.330 -13.765 1.00 92.62 117 ARG A C 1
ATOM 899 O O . ARG A 1 117 ? 11.042 -7.307 -13.692 1.00 92.62 117 ARG A O 1
ATOM 906 N N . MET A 1 118 ? 10.220 -5.406 -12.814 1.00 93.81 118 MET A N 1
ATOM 907 C CA . MET A 1 118 ? 11.032 -5.364 -11.602 1.00 93.81 118 MET A CA 1
ATOM 908 C C . MET A 1 118 ? 10.387 -6.222 -10.508 1.00 93.81 118 MET A C 1
ATOM 910 O O . MET A 1 118 ? 9.823 -5.720 -9.534 1.00 93.81 118 MET A O 1
ATOM 914 N N . ASN A 1 119 ? 10.435 -7.539 -10.712 1.00 95.50 119 ASN A N 1
ATOM 915 C CA . ASN A 1 119 ? 9.909 -8.512 -9.759 1.00 95.50 119 ASN A CA 1
ATOM 916 C C . ASN A 1 119 ? 10.755 -8.579 -8.486 1.00 95.50 119 ASN A C 1
ATOM 918 O O . ASN A 1 119 ? 11.987 -8.678 -8.533 1.00 95.50 119 ASN A O 1
ATOM 922 N N . VAL A 1 120 ? 10.064 -8.639 -7.350 1.00 95.94 120 VAL A N 1
ATOM 923 C CA . VAL A 1 120 ? 10.669 -8.806 -6.029 1.00 95.94 120 VAL A CA 1
ATOM 924 C C . VAL A 1 120 ? 10.143 -10.089 -5.400 1.00 95.94 120 VAL A C 1
ATOM 926 O O . VAL A 1 120 ? 8.939 -10.271 -5.248 1.00 95.94 120 VAL A O 1
ATOM 929 N N . THR A 1 121 ? 11.049 -10.987 -5.023 1.00 95.81 121 THR A N 1
ATOM 930 C CA . THR A 1 121 ? 10.724 -12.274 -4.388 1.00 95.81 121 THR A CA 1
ATOM 931 C C . THR A 1 121 ? 11.499 -12.431 -3.088 1.00 95.81 121 THR A C 1
ATOM 933 O O . THR A 1 121 ? 12.450 -11.683 -2.847 1.00 95.81 121 THR A O 1
ATOM 936 N N . GLU A 1 122 ? 11.168 -13.447 -2.284 1.00 93.50 122 GLU A N 1
ATOM 937 C CA . GLU A 1 122 ? 11.900 -13.723 -1.038 1.00 93.50 122 GLU A CA 1
ATOM 938 C C . GLU A 1 122 ? 13.397 -13.962 -1.264 1.00 93.50 122 GLU A C 1
ATOM 940 O O . GLU A 1 122 ? 14.202 -13.706 -0.374 1.00 93.50 122 GLU A O 1
ATOM 945 N N . ARG A 1 123 ? 13.771 -14.420 -2.465 1.00 92.25 123 ARG A N 1
ATOM 946 C CA . ARG A 1 123 ? 15.160 -14.724 -2.835 1.00 92.25 123 ARG A CA 1
ATOM 947 C C . ARG A 1 123 ? 15.942 -13.528 -3.336 1.00 92.25 123 ARG A C 1
ATOM 949 O O . ARG A 1 123 ? 17.161 -13.580 -3.323 1.00 92.25 123 ARG A O 1
ATOM 956 N N . THR A 1 124 ? 15.258 -12.513 -3.854 1.00 92.81 124 THR A N 1
ATOM 957 C CA . THR A 1 124 ? 15.907 -11.406 -4.567 1.00 92.81 124 THR A CA 1
ATOM 958 C C . THR A 1 124 ? 15.833 -10.092 -3.806 1.00 92.81 124 THR A C 1
ATOM 960 O O . THR A 1 124 ? 16.591 -9.182 -4.118 1.00 92.81 124 THR A O 1
ATOM 963 N N . ALA A 1 125 ? 14.938 -9.966 -2.822 1.00 91.44 125 ALA A N 1
ATOM 964 C CA . ALA A 1 125 ? 14.679 -8.696 -2.148 1.00 91.44 125 ALA A CA 1
ATOM 965 C C . ALA A 1 125 ? 15.906 -8.116 -1.421 1.00 91.44 125 ALA A C 1
ATOM 967 O O . ALA A 1 125 ? 16.095 -6.901 -1.442 1.00 91.44 125 ALA A O 1
ATOM 968 N N . SER A 1 126 ? 16.757 -8.959 -0.821 1.00 88.44 126 SER A N 1
ATOM 969 C CA . SER A 1 126 ? 17.986 -8.518 -0.137 1.00 88.44 126 SER A CA 1
ATOM 970 C C . SER A 1 126 ? 19.007 -7.880 -1.081 1.00 88.44 126 SER A C 1
ATOM 972 O O . SER A 1 126 ? 19.804 -7.049 -0.651 1.00 88.44 126 SER A O 1
ATOM 974 N N . ASP A 1 127 ? 18.960 -8.246 -2.362 1.00 88.31 127 ASP A N 1
ATOM 975 C CA . ASP A 1 127 ? 19.968 -7.883 -3.359 1.00 88.31 127 ASP A CA 1
ATOM 976 C C . ASP A 1 127 ? 19.542 -6.670 -4.206 1.00 88.31 127 ASP A C 1
ATOM 978 O O . ASP A 1 127 ? 20.320 -6.172 -5.016 1.00 88.31 127 ASP A O 1
ATOM 982 N N . GLN A 1 128 ? 18.306 -6.188 -4.031 1.00 88.25 128 GLN A N 1
ATOM 983 C CA . GLN A 1 128 ? 17.697 -5.121 -4.837 1.00 88.25 128 GLN A CA 1
ATOM 984 C C . GLN A 1 128 ? 17.707 -3.740 -4.162 1.00 88.25 128 GLN A C 1
ATOM 986 O O . GLN A 1 128 ? 17.003 -2.837 -4.606 1.00 88.25 128 GLN A O 1
ATOM 991 N N . ASP A 1 129 ? 18.506 -3.563 -3.106 1.00 87.38 129 ASP A N 1
ATOM 992 C CA . ASP A 1 129 ? 18.667 -2.272 -2.422 1.00 87.38 129 ASP A CA 1
ATOM 993 C C . ASP A 1 129 ? 17.333 -1.665 -1.928 1.00 87.38 129 ASP A C 1
ATOM 995 O O . ASP A 1 129 ? 17.084 -0.466 -2.045 1.00 87.38 129 ASP A O 1
ATOM 999 N N . LEU A 1 130 ? 16.458 -2.527 -1.396 1.00 93.19 130 LEU A N 1
ATOM 1000 C CA . LEU A 1 130 ? 15.124 -2.173 -0.908 1.00 93.19 130 LEU A CA 1
ATOM 1001 C C . LEU A 1 130 ? 15.159 -1.865 0.590 1.00 93.19 130 LEU A C 1
ATOM 1003 O O . LEU A 1 130 ? 15.753 -2.610 1.374 1.00 93.19 130 LEU A O 1
ATOM 1007 N N . ASP A 1 131 ? 14.473 -0.800 0.994 1.00 94.44 131 ASP A N 1
ATOM 1008 C CA . ASP A 1 131 ? 14.388 -0.389 2.396 1.00 94.44 131 ASP A CA 1
ATOM 1009 C C . ASP A 1 131 ? 13.207 -1.059 3.106 1.00 94.44 131 ASP A C 1
ATOM 1011 O O . ASP A 1 131 ? 13.327 -1.455 4.267 1.00 94.44 131 ASP A O 1
ATOM 1015 N N . TRP A 1 132 ? 12.088 -1.244 2.395 1.00 97.25 132 TRP A N 1
ATOM 1016 C CA . TRP A 1 132 ? 10.848 -1.784 2.958 1.00 97.25 132 TRP A CA 1
ATOM 1017 C C . TRP A 1 132 ? 10.099 -2.714 2.003 1.00 97.25 132 TRP A C 1
ATOM 1019 O O . TRP A 1 132 ? 10.157 -2.575 0.784 1.00 97.25 132 TRP A O 1
ATOM 1029 N N . GLY A 1 133 ? 9.355 -3.656 2.573 1.00 97.75 133 GLY A N 1
ATOM 1030 C CA . GLY A 1 133 ? 8.463 -4.558 1.855 1.00 97.75 133 GLY A CA 1
ATOM 1031 C C . GLY A 1 133 ? 7.104 -4.667 2.522 1.00 97.75 133 GLY A C 1
ATOM 1032 O O . GLY A 1 133 ? 7.034 -4.828 3.739 1.00 97.75 133 GLY A O 1
ATOM 1033 N N . TYR A 1 134 ? 6.045 -4.628 1.715 1.00 98.50 134 TYR A N 1
ATOM 1034 C CA . TYR A 1 134 ? 4.650 -4.709 2.152 1.00 98.50 134 TYR A CA 1
ATOM 1035 C C . TYR A 1 134 ? 3.987 -5.948 1.554 1.00 98.50 134 TYR A C 1
ATOM 1037 O O . TYR A 1 134 ? 3.648 -5.975 0.371 1.00 98.50 134 TYR A O 1
ATOM 1045 N N . ILE A 1 135 ? 3.805 -6.996 2.356 1.00 98.25 135 ILE A N 1
ATOM 1046 C CA . ILE A 1 135 ? 3.205 -8.254 1.898 1.00 98.25 135 ILE A CA 1
ATOM 1047 C C . ILE A 1 135 ? 1.739 -8.280 2.335 1.00 98.25 135 ILE A C 1
ATOM 1049 O O . ILE A 1 135 ? 1.443 -8.288 3.530 1.00 98.25 135 ILE A O 1
ATOM 1053 N N . LEU A 1 136 ? 0.824 -8.318 1.368 1.00 98.06 136 LEU A N 1
ATOM 1054 C CA . LEU A 1 136 ? -0.627 -8.301 1.568 1.00 98.06 136 LEU A CA 1
ATOM 1055 C C . LEU A 1 136 ? -1.102 -9.676 2.074 1.00 98.06 136 LEU A C 1
ATOM 1057 O O . LEU A 1 136 ? -1.511 -10.538 1.300 1.00 98.06 136 LEU A O 1
ATOM 1061 N N . ARG A 1 137 ? -0.970 -9.938 3.378 1.00 95.94 137 ARG A N 1
ATOM 1062 C CA . ARG A 1 137 ? -1.390 -11.202 4.002 1.00 95.94 137 ARG A CA 1
ATOM 1063 C C . ARG A 1 137 ? -2.917 -11.210 4.201 1.00 95.94 137 ARG A C 1
ATOM 1065 O O . ARG A 1 137 ? -3.531 -10.157 4.369 1.00 95.94 137 ARG A O 1
ATOM 1072 N N . PRO A 1 138 ? -3.546 -12.395 4.322 1.00 94.56 138 PRO A N 1
ATOM 1073 C CA . PRO A 1 138 ? -4.988 -12.485 4.571 1.00 94.56 138 PRO A CA 1
ATOM 1074 C C . PRO A 1 138 ? -5.475 -11.752 5.832 1.00 94.56 138 PRO A C 1
ATOM 1076 O O . PRO A 1 138 ? -6.643 -11.400 5.933 1.00 94.56 138 PRO A O 1
ATOM 1079 N N . ASN A 1 139 ? -4.598 -11.548 6.815 1.00 92.50 139 ASN A N 1
ATOM 1080 C CA . ASN A 1 139 ? -4.915 -10.976 8.124 1.00 92.50 139 ASN A CA 1
ATOM 1081 C C . ASN A 1 139 ? -4.275 -9.600 8.386 1.00 92.50 139 ASN A C 1
ATOM 1083 O O . ASN A 1 139 ? -4.389 -9.083 9.501 1.00 92.50 139 ASN A O 1
ATOM 1087 N N . GLY A 1 140 ? -3.580 -9.033 7.401 1.00 97.06 140 GLY A N 1
ATOM 1088 C CA . GLY A 1 140 ? -2.970 -7.715 7.506 1.00 97.06 140 GLY A CA 1
ATOM 1089 C C . GLY A 1 140 ? -1.849 -7.489 6.499 1.00 97.06 140 GLY A C 1
ATOM 1090 O O . GLY A 1 140 ? -1.606 -8.303 5.611 1.00 97.06 140 GLY A O 1
ATOM 1091 N N . ILE A 1 141 ? -1.115 -6.400 6.677 1.00 98.25 141 ILE A N 1
ATOM 1092 C CA . ILE A 1 141 ? 0.082 -6.095 5.894 1.00 98.25 141 ILE A CA 1
ATOM 1093 C C . ILE A 1 141 ? 1.293 -6.519 6.716 1.00 98.25 141 ILE A C 1
ATOM 1095 O O . ILE A 1 141 ? 1.559 -5.951 7.775 1.00 98.25 141 ILE A O 1
ATOM 1099 N N . GLU A 1 142 ? 2.038 -7.517 6.248 1.00 97.62 142 GLU A N 1
ATOM 1100 C CA . GLU A 1 142 ? 3.348 -7.805 6.826 1.00 97.62 142 GLU A CA 1
ATOM 1101 C C . GLU A 1 142 ? 4.361 -6.787 6.305 1.00 97.62 142 GLU A C 1
ATOM 1103 O O . GLU A 1 142 ? 4.545 -6.651 5.095 1.00 97.62 142 GLU A O 1
ATOM 1108 N N . VAL A 1 143 ? 5.014 -6.087 7.229 1.00 97.62 143 VAL A N 1
ATOM 1109 C CA . VAL A 1 143 ? 5.990 -5.040 6.919 1.00 97.62 143 VAL A CA 1
ATOM 1110 C C . VAL A 1 143 ? 7.379 -5.555 7.239 1.00 97.62 143 VAL A C 1
ATOM 1112 O O . VAL A 1 143 ? 7.682 -5.833 8.399 1.00 97.62 143 VAL A O 1
ATOM 1115 N N . ILE A 1 144 ? 8.234 -5.684 6.230 1.00 95.69 144 ILE A N 1
ATOM 1116 C CA . ILE A 1 144 ? 9.595 -6.203 6.395 1.00 95.69 144 ILE A CA 1
ATOM 1117 C C . ILE A 1 144 ? 10.636 -5.173 5.977 1.00 95.69 144 ILE A C 1
ATOM 1119 O O . ILE A 1 144 ? 10.400 -4.370 5.081 1.00 95.69 144 ILE A O 1
ATOM 1123 N N . ASN A 1 145 ? 11.820 -5.257 6.578 1.00 93.56 145 ASN A N 1
ATOM 1124 C CA . ASN A 1 145 ? 13.028 -4.703 5.985 1.00 93.56 145 ASN A CA 1
ATOM 1125 C C . ASN A 1 145 ? 13.831 -5.877 5.397 1.00 93.56 145 ASN A C 1
ATOM 1127 O O . ASN A 1 145 ? 14.384 -6.668 6.171 1.00 93.56 145 ASN A O 1
ATOM 1131 N N . PRO A 1 146 ? 13.891 -6.026 4.061 1.00 90.75 146 PRO A N 1
ATOM 1132 C CA . PRO A 1 146 ? 14.442 -7.222 3.428 1.00 90.75 146 PRO A CA 1
ATOM 1133 C C . PRO A 1 146 ? 15.955 -7.373 3.624 1.00 90.75 146 PRO A C 1
ATOM 1135 O O . PRO A 1 146 ? 16.472 -8.478 3.469 1.00 90.75 146 PRO A O 1
ATOM 1138 N N . ARG A 1 147 ? 16.672 -6.302 4.002 1.00 87.75 147 ARG A N 1
ATOM 1139 C CA . ARG A 1 147 ? 18.106 -6.376 4.324 1.00 87.75 147 ARG A CA 1
ATOM 1140 C C . ARG A 1 147 ? 18.371 -6.994 5.699 1.00 87.75 147 ARG A C 1
ATOM 1142 O O . ARG A 1 147 ? 19.428 -7.587 5.900 1.00 87.75 147 ARG A O 1
ATOM 1149 N N . TYR A 1 148 ? 17.446 -6.846 6.649 1.00 85.88 148 TYR A N 1
ATOM 1150 C CA . TYR A 1 148 ? 17.686 -7.204 8.054 1.00 85.88 148 TYR A CA 1
ATOM 1151 C C . TYR A 1 148 ? 16.814 -8.347 8.573 1.00 85.88 148 TYR A C 1
ATOM 1153 O O . TYR A 1 148 ? 17.186 -8.992 9.553 1.00 85.88 148 TYR A O 1
ATOM 1161 N N . ALA A 1 149 ? 15.661 -8.609 7.954 1.00 84.31 149 ALA A N 1
ATOM 1162 C CA . ALA A 1 149 ? 14.729 -9.615 8.440 1.00 84.31 149 ALA A CA 1
ATOM 1163 C C . ALA A 1 149 ? 13.967 -10.310 7.306 1.00 84.31 149 ALA A C 1
ATOM 1165 O O . ALA A 1 149 ? 13.408 -9.674 6.418 1.00 84.31 149 ALA A O 1
ATOM 1166 N N . ALA A 1 150 ? 13.867 -11.638 7.402 1.00 83.69 150 ALA A N 1
ATOM 1167 C CA . ALA A 1 150 ? 13.063 -12.452 6.489 1.00 83.69 150 ALA A CA 1
ATOM 1168 C C . ALA A 1 150 ? 11.547 -12.378 6.772 1.00 83.69 150 ALA A C 1
ATOM 1170 O O . ALA A 1 150 ? 10.749 -12.850 5.967 1.00 83.69 150 ALA A O 1
ATOM 1171 N N . ALA A 1 151 ? 11.152 -11.834 7.926 1.00 89.31 151 ALA A N 1
ATOM 1172 C CA . ALA A 1 151 ? 9.763 -11.706 8.356 1.00 89.31 151 ALA A CA 1
ATOM 1173 C C . ALA A 1 151 ? 9.596 -10.502 9.287 1.00 89.31 151 ALA A C 1
ATOM 1175 O O . ALA A 1 151 ? 10.530 -10.129 10.000 1.00 89.31 151 ALA A O 1
ATOM 1176 N N . GLY A 1 152 ? 8.386 -9.952 9.341 1.00 92.62 152 GLY A N 1
ATOM 1177 C CA . GLY A 1 152 ? 8.099 -8.703 10.043 1.00 92.62 152 GLY A CA 1
ATOM 1178 C C . GLY A 1 152 ? 6.811 -8.725 10.863 1.00 92.62 152 GLY A C 1
ATOM 1179 O O . GLY A 1 152 ? 6.139 -9.763 10.949 1.00 92.62 152 GLY A O 1
ATOM 1180 N N . PRO A 1 153 ? 6.489 -7.620 11.552 1.00 95.00 153 PRO A N 1
ATOM 1181 C CA . PRO A 1 153 ? 5.178 -7.432 12.160 1.00 95.00 153 PRO A CA 1
ATOM 1182 C C . PRO A 1 153 ? 4.075 -7.408 11.093 1.00 95.00 153 PRO A C 1
ATOM 1184 O O . PRO A 1 153 ? 4.293 -6.959 9.970 1.00 95.00 153 PRO A O 1
ATOM 1187 N N . ILE A 1 154 ? 2.882 -7.879 11.464 1.00 96.50 154 ILE A N 1
ATOM 1188 C CA . ILE A 1 154 ? 1.685 -7.826 10.618 1.00 96.50 154 ILE A CA 1
ATOM 1189 C C . ILE A 1 154 ? 0.771 -6.740 11.171 1.00 96.50 154 ILE A C 1
ATOM 1191 O O . ILE A 1 154 ? 0.187 -6.920 12.239 1.00 96.50 154 ILE A O 1
ATOM 1195 N N . VAL A 1 155 ? 0.657 -5.629 10.451 1.00 97.81 155 VAL A N 1
ATOM 1196 C CA . VAL A 1 155 ? -0.273 -4.539 10.761 1.00 97.81 155 VAL A CA 1
ATOM 1197 C C . VAL A 1 155 ? -1.678 -4.982 10.369 1.00 97.81 155 VAL A C 1
ATOM 1199 O O . VAL A 1 155 ? -1.887 -5.435 9.245 1.00 97.81 155 VAL A O 1
ATOM 1202 N N . SER A 1 156 ? -2.630 -4.891 11.296 1.00 97.25 156 SER A N 1
ATOM 1203 C CA . SER A 1 156 ? -4.012 -5.318 11.064 1.00 97.25 156 SER A CA 1
ATOM 1204 C C . SER A 1 156 ? -4.661 -4.536 9.922 1.00 97.25 156 SER A C 1
ATOM 1206 O O . SER A 1 156 ? -4.467 -3.331 9.797 1.00 97.25 156 SER A O 1
ATOM 1208 N N . TRP A 1 157 ? -5.504 -5.205 9.137 1.00 97.62 157 TRP A N 1
ATOM 1209 C CA . TRP A 1 157 ? -6.342 -4.544 8.133 1.00 97.62 157 TRP A CA 1
ATOM 1210 C C . TRP A 1 157 ? -7.336 -3.532 8.724 1.00 97.62 157 TRP A C 1
ATOM 1212 O O . TRP A 1 157 ? -7.742 -2.595 8.035 1.00 97.62 157 TRP A O 1
ATOM 1222 N N . ASP A 1 158 ? -7.707 -3.709 9.993 1.00 96.75 158 ASP A N 1
ATOM 1223 C CA . ASP A 1 158 ? -8.615 -2.820 10.728 1.00 96.75 158 ASP A CA 1
ATOM 1224 C C . ASP A 1 158 ? -7.879 -1.681 11.453 1.00 96.75 158 ASP A C 1
ATOM 1226 O O . ASP A 1 158 ? -8.486 -0.937 12.223 1.00 96.75 158 ASP A O 1
ATOM 1230 N N . ALA A 1 159 ? -6.567 -1.549 11.237 1.00 97.62 159 ALA A N 1
ATOM 1231 C CA . ALA A 1 159 ? -5.802 -0.408 11.712 1.00 97.62 159 ALA A CA 1
ATOM 1232 C C . ALA A 1 159 ? -6.418 0.908 11.212 1.00 97.62 159 ALA A C 1
ATOM 1234 O O . ALA A 1 159 ? -6.803 1.013 10.045 1.00 97.62 159 ALA A O 1
ATOM 1235 N N . ASP A 1 160 ? -6.478 1.918 12.084 1.00 97.50 160 ASP A N 1
ATOM 1236 C CA . ASP A 1 160 ? -6.827 3.276 11.666 1.00 97.50 160 ASP A CA 1
ATOM 1237 C C . ASP A 1 160 ? -5.735 3.785 10.710 1.00 97.50 160 ASP A C 1
ATOM 1239 O O . ASP A 1 160 ? -4.573 3.860 11.125 1.00 97.50 160 ASP A O 1
ATOM 1243 N N . PRO A 1 161 ? -6.061 4.142 9.451 1.00 97.69 161 PRO A N 1
ATOM 1244 C CA . PRO A 1 161 ? -5.072 4.674 8.521 1.00 97.69 161 PRO A CA 1
ATOM 1245 C C . PRO A 1 161 ? -4.437 5.990 8.993 1.00 97.69 161 PRO A C 1
ATOM 1247 O O . PRO A 1 161 ? -3.367 6.338 8.511 1.00 97.69 161 PRO A O 1
ATOM 1250 N N . ARG A 1 162 ? -5.055 6.703 9.947 1.00 96.88 162 ARG A N 1
ATOM 1251 C CA . ARG A 1 162 ? -4.485 7.902 10.590 1.00 96.88 162 ARG A CA 1
ATOM 1252 C C . ARG A 1 162 ? -3.553 7.591 11.766 1.00 96.88 162 ARG A C 1
ATOM 1254 O O . ARG A 1 162 ? -3.095 8.510 12.442 1.00 96.88 162 ARG A O 1
ATOM 1261 N N . GLY A 1 163 ? -3.330 6.312 12.068 1.00 94.12 163 GLY A N 1
ATOM 1262 C CA . GLY A 1 163 ? -2.440 5.890 13.143 1.00 94.12 163 GLY A CA 1
ATOM 1263 C C . GLY A 1 163 ? -0.994 6.341 12.917 1.00 94.12 163 GLY A C 1
ATOM 1264 O O . GLY A 1 163 ? -0.552 6.527 11.787 1.00 94.12 163 GLY A O 1
ATOM 1265 N N . ASP A 1 164 ? -0.234 6.486 14.004 1.00 93.50 164 ASP A N 1
ATOM 1266 C CA . ASP A 1 164 ? 1.202 6.753 13.905 1.00 93.50 164 ASP A CA 1
ATOM 1267 C C . ASP A 1 164 ? 1.954 5.477 13.510 1.00 93.50 164 ASP A C 1
ATOM 1269 O O . ASP A 1 164 ? 2.105 4.539 14.303 1.00 93.50 164 ASP A O 1
ATOM 1273 N N . PHE A 1 165 ? 2.445 5.468 12.271 1.00 95.19 165 PHE A N 1
ATOM 1274 C CA . PHE A 1 165 ? 3.246 4.384 11.718 1.00 95.19 165 PHE A CA 1
ATOM 1275 C C . PHE A 1 165 ? 4.757 4.668 11.723 1.00 95.19 165 PHE A C 1
ATOM 1277 O O . PHE A 1 165 ? 5.535 3.846 11.242 1.00 95.19 165 PHE A O 1
ATOM 1284 N N . THR A 1 166 ? 5.205 5.766 12.335 1.00 92.38 166 THR A N 1
ATOM 1285 C CA . THR A 1 166 ? 6.634 6.104 12.464 1.00 92.38 166 THR A CA 1
ATOM 1286 C C . THR A 1 166 ? 7.345 5.182 13.453 1.00 92.38 166 THR A C 1
ATOM 1288 O O . THR A 1 166 ? 8.509 4.830 13.261 1.00 92.38 166 THR A O 1
ATOM 1291 N N . ASN A 1 167 ? 6.648 4.768 14.516 1.00 90.38 167 ASN A N 1
ATOM 1292 C CA . ASN A 1 167 ? 7.192 3.915 15.567 1.00 90.38 167 ASN A CA 1
ATOM 1293 C C . ASN A 1 167 ? 6.611 2.489 15.498 1.00 90.38 167 ASN A C 1
ATOM 1295 O O . ASN A 1 167 ? 5.472 2.276 15.909 1.00 90.38 167 ASN A O 1
ATOM 1299 N N . PRO A 1 168 ? 7.390 1.472 15.086 1.00 90.44 168 PRO A N 1
ATOM 1300 C CA . PRO A 1 168 ? 6.906 0.092 15.011 1.00 90.44 168 PRO A CA 1
ATOM 1301 C C . PRO A 1 168 ? 6.337 -0.483 16.311 1.00 90.44 168 PRO A C 1
ATOM 1303 O O . PRO A 1 168 ? 5.517 -1.398 16.271 1.00 90.44 168 PRO A O 1
ATOM 1306 N N . ALA A 1 169 ? 6.744 0.041 17.472 1.00 89.00 169 ALA A N 1
ATOM 1307 C CA . ALA A 1 169 ? 6.255 -0.429 18.766 1.00 89.00 169 ALA A CA 1
ATOM 1308 C C . ALA A 1 169 ? 4.788 -0.051 19.046 1.00 89.00 169 ALA A C 1
ATOM 1310 O O . ALA A 1 169 ? 4.168 -0.661 19.915 1.00 89.00 169 ALA A O 1
ATOM 1311 N N . THR A 1 170 ? 4.237 0.944 18.343 1.00 90.50 170 THR A N 1
ATOM 1312 C CA . THR A 1 170 ? 2.853 1.419 18.522 1.00 90.50 170 THR A CA 1
ATOM 1313 C C . THR A 1 170 ? 1.899 0.880 17.467 1.00 90.50 170 THR A C 1
ATOM 1315 O O . THR A 1 170 ? 0.703 1.159 17.530 1.00 90.50 170 THR A O 1
ATOM 1318 N N . TRP A 1 171 ? 2.402 0.117 16.494 1.00 95.50 171 TRP A N 1
ATOM 1319 C CA . TRP A 1 171 ? 1.579 -0.363 15.395 1.00 95.50 171 TRP A CA 1
ATOM 1320 C C . TRP A 1 171 ? 0.454 -1.285 15.896 1.00 95.50 171 TRP A C 1
ATOM 1322 O O . TRP A 1 171 ? 0.684 -2.143 16.753 1.00 95.50 171 TRP A O 1
ATOM 1332 N N . PRO A 1 172 ? -0.763 -1.163 15.341 1.00 94.25 172 PRO A N 1
ATOM 1333 C CA . PRO A 1 172 ? -1.874 -2.062 15.638 1.00 94.25 172 PRO A CA 1
ATOM 1334 C C . PRO A 1 172 ? -1.642 -3.425 14.972 1.00 94.25 172 PRO A C 1
ATOM 1336 O O . PRO A 1 172 ? -2.058 -3.676 13.839 1.00 94.25 172 PRO A O 1
ATOM 1339 N N . LEU A 1 173 ? -0.929 -4.308 15.671 1.00 93.69 173 LEU A N 1
ATOM 1340 C CA . LEU A 1 173 ? -0.540 -5.614 15.146 1.00 93.69 173 LEU A CA 1
ATOM 1341 C C . LEU A 1 173 ? -1.646 -6.663 15.288 1.00 93.69 173 LEU A C 1
ATOM 1343 O O . LEU A 1 173 ? -2.347 -6.729 16.298 1.00 93.69 173 LEU A O 1
ATOM 1347 N N . THR A 1 174 ? -1.722 -7.562 14.313 1.00 88.44 174 THR A N 1
ATOM 1348 C CA . THR A 1 174 ? -2.480 -8.810 14.436 1.00 88.44 174 THR A CA 1
ATOM 1349 C C . THR A 1 174 ? -1.681 -9.836 15.247 1.00 88.44 174 THR A C 1
ATOM 1351 O O . THR A 1 174 ? -0.490 -10.047 15.020 1.00 88.44 174 THR A O 1
ATOM 1354 N N . THR A 1 175 ? -2.346 -10.521 16.184 1.00 67.62 175 THR A N 1
ATOM 1355 C CA . THR A 1 175 ? -1.718 -11.511 17.081 1.00 67.62 175 THR A CA 1
ATOM 1356 C C . THR A 1 175 ? -1.409 -12.854 16.398 1.00 67.62 175 THR A C 1
ATOM 1358 O O . THR A 1 175 ? -0.571 -13.613 16.881 1.00 67.62 175 THR A O 1
ATOM 1361 N N . GLU A 1 176 ? -2.038 -13.171 15.262 1.00 55.88 176 GLU A N 1
ATOM 1362 C CA . GLU A 1 176 ? -1.822 -14.447 14.569 1.00 55.88 176 GLU A CA 1
ATOM 1363 C C . GLU A 1 176 ? -0.773 -14.347 13.450 1.00 55.88 176 GLU A C 1
ATOM 1365 O O . GLU A 1 176 ? -1.068 -13.925 12.336 1.00 55.88 176 GLU A O 1
ATOM 1370 N N . ARG A 1 177 ? 0.435 -14.875 13.674 1.00 53.09 177 ARG A N 1
ATOM 1371 C CA . ARG A 1 177 ? 1.174 -15.530 12.582 1.00 53.09 177 ARG A CA 1
ATOM 1372 C C . ARG A 1 177 ? 0.631 -16.947 12.482 1.00 53.09 177 ARG A C 1
ATOM 1374 O O . ARG A 1 177 ? 1.082 -17.814 13.227 1.00 53.09 177 ARG A O 1
ATOM 1381 N N . ARG A 1 178 ? -0.330 -17.220 11.596 1.00 43.91 178 ARG A N 1
ATOM 1382 C CA . ARG A 1 178 ? -0.629 -18.621 11.279 1.00 43.91 178 ARG A CA 1
ATOM 1383 C C . ARG A 1 178 ? 0.609 -19.191 10.574 1.00 43.91 178 ARG A C 1
ATOM 1385 O O . ARG A 1 178 ? 0.977 -18.658 9.527 1.00 43.91 178 ARG A O 1
ATOM 1392 N N . PRO A 1 179 ? 1.276 -20.229 11.108 1.00 46.00 179 PRO A N 1
ATOM 1393 C CA . PRO A 1 179 ? 2.327 -20.908 10.367 1.00 46.00 179 PRO A CA 1
ATOM 1394 C C . PRO A 1 179 ? 1.726 -21.413 9.054 1.00 46.00 179 PRO A C 1
ATOM 1396 O O . PRO A 1 179 ? 0.657 -22.034 9.074 1.00 46.00 179 PRO A O 1
ATOM 1399 N N . LEU A 1 180 ? 2.391 -21.135 7.929 1.00 51.47 180 LEU A N 1
ATOM 1400 C CA . LEU A 1 180 ? 2.104 -21.794 6.654 1.00 51.47 180 LEU A CA 1
ATOM 1401 C C . LEU A 1 180 ? 2.141 -23.294 6.940 1.00 51.47 180 LEU A C 1
ATOM 1403 O O . LEU A 1 180 ? 3.150 -23.839 7.384 1.00 51.47 180 LEU A O 1
ATOM 1407 N N . THR A 1 181 ? 0.969 -23.907 6.897 1.00 42.84 181 THR A N 1
ATOM 1408 C CA . THR A 1 181 ? 0.717 -25.166 7.581 1.00 42.84 181 THR A CA 1
ATOM 1409 C C . THR A 1 181 ? 1.520 -26.250 6.877 1.00 42.84 181 THR A C 1
ATOM 1411 O O . THR A 1 181 ? 1.352 -26.454 5.677 1.00 42.84 181 THR A O 1
ATOM 1414 N N . SER A 1 182 ? 2.394 -26.941 7.616 1.00 46.09 182 SER A N 1
ATOM 1415 C CA . SER A 1 182 ? 2.995 -28.198 7.169 1.00 46.09 182 SER A CA 1
ATOM 1416 C C . SER A 1 182 ? 1.906 -29.105 6.580 1.00 46.09 182 SER A C 1
ATOM 1418 O O . SER A 1 182 ? 0.783 -29.103 7.103 1.00 46.09 182 SER A O 1
ATOM 1420 N N . PRO A 1 183 ? 2.203 -29.872 5.515 1.00 43.31 183 PRO A N 1
ATOM 1421 C CA . PRO A 1 183 ? 1.201 -30.675 4.828 1.00 43.31 183 PRO A CA 1
ATOM 1422 C C . PRO A 1 183 ? 0.474 -31.584 5.825 1.00 43.31 183 PRO A C 1
ATOM 1424 O O . PRO A 1 183 ? 1.098 -32.059 6.781 1.00 43.31 183 PRO A O 1
ATOM 1427 N N . PRO A 1 184 ? -0.833 -31.843 5.632 1.00 43.97 184 PRO A N 1
ATOM 1428 C CA . PRO A 1 184 ? -1.565 -32.727 6.517 1.00 43.97 184 PRO A CA 1
ATOM 1429 C C . PRO A 1 184 ? -0.859 -34.080 6.534 1.00 43.97 184 PRO A C 1
ATOM 1431 O O . PRO A 1 184 ? -0.790 -34.775 5.519 1.00 43.97 184 PRO A O 1
ATOM 1434 N N . THR A 1 185 ? -0.327 -34.460 7.698 1.00 50.25 185 THR A N 1
ATOM 1435 C CA . THR A 1 185 ? 0.089 -35.834 7.955 1.00 50.25 185 THR A CA 1
ATOM 1436 C C . THR A 1 185 ? -1.141 -36.697 7.741 1.00 50.25 185 THR A C 1
ATOM 1438 O O . THR A 1 185 ? -2.032 -36.760 8.590 1.00 50.25 185 THR A O 1
ATOM 1441 N N . VAL A 1 186 ? -1.205 -37.348 6.581 1.00 49.78 186 VAL A N 1
ATOM 1442 C CA . VAL A 1 186 ? -2.183 -38.389 6.300 1.00 49.78 186 VAL A CA 1
ATOM 1443 C C . VAL A 1 186 ? -1.950 -39.473 7.344 1.00 49.78 186 VAL A C 1
ATOM 1445 O O . VAL A 1 186 ? -1.027 -40.283 7.237 1.00 49.78 186 VAL A O 1
ATOM 1448 N N . ARG A 1 187 ? -2.780 -39.485 8.391 1.00 45.00 187 ARG A N 1
ATOM 1449 C CA . ARG A 1 187 ? -2.942 -40.662 9.235 1.00 45.00 187 ARG A CA 1
ATOM 1450 C C . ARG A 1 187 ? -3.426 -41.767 8.306 1.00 45.00 187 ARG A C 1
ATOM 1452 O O . ARG A 1 187 ? -4.581 -41.772 7.888 1.00 45.00 187 ARG A O 1
ATOM 1459 N N . ARG A 1 188 ? -2.532 -42.695 7.957 1.00 45.81 188 ARG A N 1
ATOM 1460 C CA . ARG A 1 188 ? 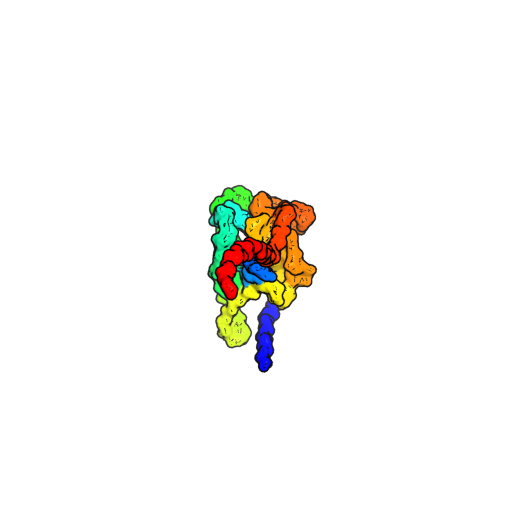-2.939 -43.983 7.401 1.00 45.81 188 ARG A CA 1
ATOM 1461 C C . ARG A 1 188 ? -3.782 -44.659 8.474 1.00 45.81 188 ARG A C 1
ATOM 1463 O O . ARG A 1 188 ? -3.246 -45.199 9.437 1.00 45.81 188 ARG A O 1
ATOM 1470 N N . ASN A 1 189 ? -5.099 -44.588 8.328 1.00 42.62 189 ASN A N 1
ATOM 1471 C CA . ASN A 1 189 ? -5.983 -45.501 9.023 1.00 42.62 189 ASN A CA 1
ATOM 1472 C C . ASN A 1 189 ? -5.704 -46.885 8.440 1.00 42.62 189 ASN A C 1
ATOM 1474 O O . ASN A 1 189 ? -6.150 -47.215 7.342 1.00 42.62 189 ASN A O 1
ATOM 1478 N N . THR A 1 190 ? -4.909 -47.675 9.156 1.00 46.59 190 THR A N 1
ATOM 1479 C CA . THR A 1 190 ? -4.808 -49.111 8.926 1.00 46.59 190 THR A CA 1
ATOM 1480 C C . THR A 1 190 ? -6.149 -49.708 9.332 1.00 46.59 190 THR A C 1
ATOM 1482 O O . THR A 1 190 ? -6.368 -50.051 10.492 1.00 46.59 190 THR A O 1
ATOM 1485 N N . THR A 1 191 ? -7.091 -49.759 8.394 1.00 45.00 191 THR A N 1
ATOM 1486 C CA . THR A 1 191 ? -8.326 -50.515 8.574 1.00 45.00 191 THR A CA 1
ATOM 1487 C C . THR A 1 191 ? -7.939 -51.980 8.715 1.00 45.00 191 THR A C 1
ATOM 1489 O O . THR A 1 191 ? -7.435 -52.599 7.778 1.00 45.00 191 THR A O 1
ATOM 1492 N N . ALA A 1 192 ? -8.147 -52.513 9.916 1.00 51.41 192 ALA A N 1
ATOM 1493 C CA . ALA A 1 192 ? -8.109 -53.933 10.199 1.00 51.41 192 ALA A CA 1
ATOM 1494 C C . ALA A 1 192 ? -9.155 -54.638 9.324 1.00 51.41 192 ALA A C 1
ATOM 1496 O O . ALA A 1 192 ? -10.350 -54.622 9.610 1.00 51.41 192 ALA A O 1
ATOM 1497 N N . GLY A 1 193 ? -8.696 -55.231 8.225 1.00 40.19 193 GLY A N 1
ATOM 1498 C CA . GLY A 1 193 ? -9.468 -56.178 7.440 1.00 40.19 193 GLY A CA 1
ATOM 1499 C C . GLY A 1 193 ? -9.392 -57.548 8.095 1.00 40.19 193 GLY A C 1
ATOM 1500 O O . GLY A 1 193 ? -8.542 -58.360 7.739 1.00 40.19 193 GLY A O 1
ATOM 1501 N N . SER A 1 194 ? -10.278 -57.808 9.056 1.00 48.06 194 SER A N 1
ATOM 1502 C CA . SER A 1 194 ? -10.671 -59.173 9.393 1.00 48.06 194 SER A CA 1
ATOM 1503 C C . SER A 1 194 ? -11.295 -59.799 8.147 1.00 48.06 194 SER A C 1
ATOM 1505 O O . SER A 1 194 ? -12.364 -59.372 7.717 1.00 48.06 194 SER A O 1
ATOM 1507 N N . SER A 1 195 ? -10.640 -60.800 7.559 1.00 49.31 195 SER A N 1
ATOM 1508 C CA . SER A 1 195 ? -11.281 -61.667 6.573 1.00 49.31 195 SER A CA 1
ATOM 1509 C C . SER A 1 195 ? -11.312 -63.097 7.087 1.00 49.31 195 SER A C 1
ATOM 1511 O O . SER A 1 195 ? -10.307 -63.665 7.511 1.00 49.31 195 SER A O 1
ATOM 1513 N N . HIS A 1 196 ? -12.537 -63.602 7.111 1.00 43.44 196 HIS A N 1
ATOM 1514 C CA . HIS A 1 196 ? -12.975 -64.886 7.615 1.00 43.44 196 HIS A CA 1
ATOM 1515 C C . HIS A 1 196 ? -12.347 -66.062 6.857 1.00 43.44 196 HIS A C 1
ATOM 1517 O O . HIS A 1 196 ? -12.122 -66.017 5.651 1.00 43.44 196 HIS A O 1
ATOM 1523 N N . ALA A 1 197 ? -12.158 -67.146 7.604 1.00 46.38 197 ALA A N 1
ATOM 1524 C CA . ALA A 1 197 ? -11.818 -68.481 7.139 1.00 46.38 197 ALA A CA 1
ATOM 1525 C C . ALA A 1 197 ? -12.731 -69.014 6.018 1.00 46.38 197 ALA A C 1
ATOM 1527 O O . ALA A 1 197 ? -13.952 -68.876 6.087 1.00 46.38 197 ALA A O 1
ATOM 1528 N N . VAL A 1 198 ? -12.141 -69.771 5.086 1.00 44.16 198 VAL A N 1
ATOM 1529 C CA . VAL A 1 198 ? -12.828 -70.830 4.331 1.00 44.16 198 VAL A CA 1
ATOM 1530 C C . VAL A 1 198 ? -11.941 -72.076 4.317 1.00 44.16 198 VAL A C 1
ATOM 1532 O O . VAL A 1 198 ? -10.819 -72.062 3.821 1.00 44.16 198 VAL A O 1
ATOM 1535 N N . ALA A 1 199 ? -12.470 -73.151 4.899 1.00 41.72 199 ALA A N 1
ATOM 1536 C CA . ALA A 1 199 ? -11.909 -74.496 4.916 1.00 41.72 199 ALA A CA 1
ATOM 1537 C C . ALA A 1 199 ? -12.079 -75.212 3.565 1.00 41.72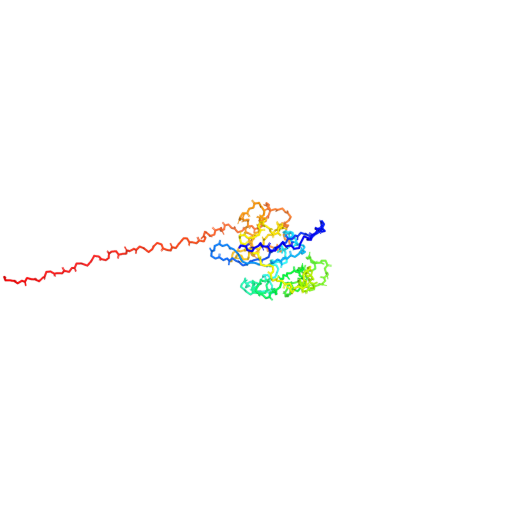 199 ALA A C 1
ATOM 1539 O O . ALA A 1 199 ? -13.053 -74.938 2.861 1.00 41.72 199 ALA A O 1
ATOM 1540 N N . ARG A 1 200 ? -11.241 -76.227 3.287 1.00 42.84 200 ARG A N 1
ATOM 1541 C CA . ARG A 1 200 ? -11.675 -77.504 2.678 1.00 42.84 200 ARG A CA 1
ATOM 1542 C C . ARG A 1 200 ? -10.575 -78.582 2.660 1.00 42.84 200 ARG A C 1
ATOM 1544 O O . ARG A 1 200 ? -9.550 -78.376 2.028 1.00 42.84 200 ARG A O 1
ATOM 1551 N N . ARG A 1 201 ? -10.961 -79.714 3.271 1.00 46.25 201 ARG A N 1
ATOM 1552 C CA . ARG A 1 201 ? -10.642 -81.141 3.040 1.00 46.25 201 ARG A CA 1
ATOM 1553 C C . ARG A 1 201 ? -9.209 -81.641 3.166 1.00 46.25 201 ARG A C 1
ATOM 1555 O O . ARG A 1 201 ? -8.374 -81.285 2.318 1.00 46.25 201 ARG A O 1
#

Radius of gyration: 22.85 Å; chains: 1; bounding box: 42×99×44 Å

pLDDT: mean 83.71, std 20.63, range [31.16, 98.75]

Secondary structure (DSSP, 8-state):
-PPPPPPP-----TT---EEEEEE-SSSEEEEEE-S--SHHHHHHHHHHIIIIITTT-HHHHHIIIIIT-SS-EEE--GGGGTTS-HHHHHHHHTT-----EES-S---TT-PPPPP-EEETTTGGGTT-SEEEEEETTEEEEE-TTT-SS--EEETTS-TTS--S-GGGS-B-S--------------------------

Foldseek 3Di:
DDDDDDDPPPPDPPQWQKEWEWEADLVWTKIAIETHDHAQQQVVLLLLLLCVAVVVVPLPVSRCVQGVVAFAHWPDAWCVSNPRPDPVSSCLNPVNDGDHTHHPQPDADPVRDGHGHRMDILVCPLVPPHQWYWYSDNAATWIDGSVPDSGHFGAGSPWDSSDDRVDPVRGNTDPDPDPSDDPPPPPPPPPPPDDDDDDDD